Protein AF-A0A2T5Y9X1-F1 (afdb_monomer)

Sequence (234 aa):
EASKLVSKHDREEALRFFLHYLHHDLNSNTVDNKQLTKTIQKSLFRETGQVKRFEEILNQFLEDKDLQKALAEVPSVYTKQRKKIQLDLSTIREVQQQHSGTVELLNEYLQDEDEPVASMDASGTSSDDDSATEGEEIQLEIKANTAASNASLFISEIALNEVQQELLQLFQSSDLSLAQQQVETFSKTRGVFKNQLIDSINESCYEQLDDVLIEEDGDTYAIYENYFQQLLRK

Mean predicted aligned error: 21.39 Å

Foldseek 3Di:
DVLQVCLQPDLLVSLLVVLVVQLVLVVDPHNPVDDDDPVSCVSNDPDPQLVVQSVVLVVVCVVVVDSVVSSVCSVVSPDDDDPPDDDDVVVVVVVCVVCVVVVVVVVVVVVVPPPPDDDDDDDDDDDDDDDDDDDDPPDDDDDDDDDDDDPPQFDPQQPDDPLLSVVLVVCVVVVQKDFPVVLCVSQVVVVHHSVVSQVSNQVSLCVPQVGGQWDDDDRMIGGDPVSSVSGGDD

InterPro domains:
  IPR028932 TerB-C domain [PF15615] (72-231)

Nearest PDB structures (foldseek):
  2va8-assembly1_A  TM=4.793E-01  e=1.437E+00  Saccharolobus solfataricus
  2da2-assembly1_A  TM=4.490E-01  e=2.844E+00  Homo sapiens
  2djn-assembly1_A  TM=4.814E-01  e=3.781E+00  Homo sapiens

pLDDT: mean 73.68, std 18.4, range [28.53, 94.62]

Solvent-accessible surface area (backbone atoms only — not comparable to full-atom values): 14578 Å² total; per-residue (Å²): 111,68,36,74,62,35,32,80,81,37,47,66,59,18,51,47,48,45,52,51,50,49,56,54,31,74,74,42,101,62,74,72,87,73,71,78,50,73,71,55,47,61,60,60,35,93,46,75,68,34,51,54,47,47,49,51,49,49,54,51,31,72,72,69,66,43,63,68,62,43,56,69,49,53,67,60,41,76,54,83,78,76,80,81,83,7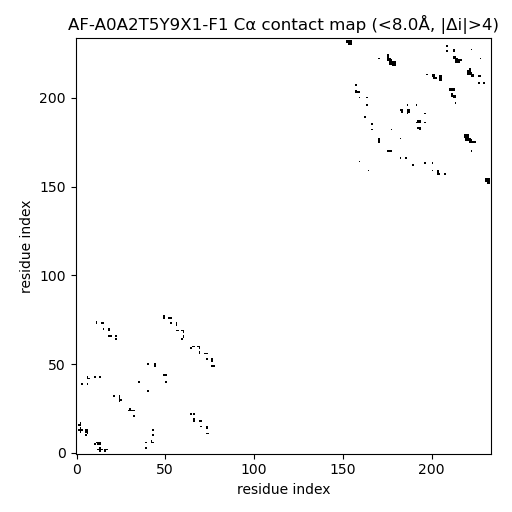7,81,61,68,64,61,54,50,50,53,51,59,75,42,42,69,59,52,51,50,52,53,53,64,64,63,76,67,76,69,88,74,78,90,77,82,90,79,88,82,89,84,85,81,87,78,92,75,80,88,74,85,82,80,81,81,82,78,87,81,86,80,82,89,70,84,70,62,45,42,88,89,47,81,69,53,72,71,56,50,52,49,54,50,50,28,63,76,40,82,31,41,43,46,50,68,56,50,40,52,53,23,54,78,71,76,42,57,44,66,60,52,52,52,53,49,23,62,48,41,24,84,80,65,79,42,73,51,67,44,81,59,87,72,26,36,38,41,54,64,77,58,57,60,69,42,43,61,128

Radius of gyration: 29.9 Å; Cα contacts (8 Å, |Δi|>4): 139; chains: 1; bounding box: 74×58×75 Å

Structure (mmCIF, N/CA/C/O backbone):
data_AF-A0A2T5Y9X1-F1
#
_entry.id   AF-A0A2T5Y9X1-F1
#
loop_
_atom_site.group_PDB
_atom_site.id
_atom_site.type_symbol
_atom_site.label_atom_id
_atom_site.label_alt_id
_atom_site.label_comp_id
_atom_site.label_asym_id
_atom_site.label_entity_id
_atom_site.label_seq_id
_atom_site.pdbx_PDB_ins_code
_atom_site.Cartn_x
_atom_site.Cartn_y
_atom_site.Cartn_z
_atom_site.occupancy
_atom_site.B_iso_or_equiv
_atom_site.auth_seq_id
_atom_site.auth_comp_id
_atom_site.auth_asym_id
_atom_site.auth_atom_id
_atom_site.pdbx_PDB_model_num
ATOM 1 N N . GLU A 1 1 ? 17.788 1.462 -31.926 1.00 53.59 1 GLU A N 1
ATOM 2 C CA . GLU A 1 1 ? 16.573 1.927 -32.636 1.00 53.59 1 GLU A CA 1
ATOM 3 C C . GLU A 1 1 ? 15.326 1.158 -32.184 1.00 53.59 1 GLU A C 1
ATOM 5 O O . GLU A 1 1 ? 14.475 1.776 -31.562 1.00 53.59 1 GLU A O 1
ATOM 10 N N . ALA A 1 2 ? 15.254 -0.172 -32.355 1.00 56.78 2 ALA A N 1
ATOM 11 C CA . ALA A 1 2 ? 14.088 -0.988 -31.961 1.00 56.78 2 ALA A CA 1
ATOM 12 C C . ALA A 1 2 ? 13.654 -0.827 -30.485 1.00 56.78 2 ALA A C 1
ATOM 14 O O . ALA A 1 2 ? 12.500 -0.512 -30.219 1.00 56.78 2 ALA A O 1
ATOM 15 N N . SER A 1 3 ? 14.587 -0.913 -29.527 1.00 56.09 3 SER A N 1
ATOM 16 C CA . SER A 1 3 ? 14.288 -0.736 -28.090 1.00 56.09 3 SER A CA 1
ATOM 17 C C . SER A 1 3 ? 13.653 0.633 -27.757 1.00 56.09 3 SER A C 1
ATOM 19 O O . SER A 1 3 ? 12.749 0.717 -26.933 1.00 56.09 3 SER A O 1
ATOM 21 N N . LYS A 1 4 ? 14.025 1.707 -28.473 1.00 60.25 4 LYS A N 1
ATOM 22 C CA . LYS A 1 4 ? 13.461 3.062 -28.291 1.00 60.25 4 LYS A CA 1
ATOM 23 C C . LYS A 1 4 ? 12.018 3.182 -28.803 1.00 60.25 4 LYS A C 1
ATOM 25 O O . LYS A 1 4 ? 11.275 4.051 -28.352 1.00 60.25 4 LYS A O 1
ATOM 30 N N . LEU A 1 5 ? 11.647 2.363 -29.785 1.00 60.09 5 LEU A N 1
ATOM 31 C CA . LEU A 1 5 ? 10.307 2.349 -30.368 1.00 60.09 5 LEU A CA 1
ATOM 32 C C . LEU A 1 5 ? 9.364 1.476 -29.531 1.00 60.09 5 LEU A C 1
ATOM 34 O O . LEU A 1 5 ? 8.238 1.876 -29.247 1.00 60.09 5 LEU A O 1
ATOM 38 N N . VAL A 1 6 ? 9.870 0.330 -29.069 1.00 65.69 6 VAL A N 1
ATOM 39 C CA . VAL A 1 6 ? 9.121 -0.641 -28.264 1.00 65.69 6 VAL A CA 1
ATOM 40 C C . VAL A 1 6 ? 8.908 -0.147 -26.831 1.00 65.69 6 VAL A C 1
ATOM 42 O O . VAL A 1 6 ? 7.839 -0.386 -26.284 1.00 65.69 6 VAL A O 1
ATOM 45 N N . SER A 1 7 ? 9.811 0.672 -26.267 1.00 61.06 7 SER A N 1
ATOM 46 C CA . SER A 1 7 ? 9.698 1.180 -24.885 1.00 61.06 7 SER A CA 1
ATOM 47 C C . SER A 1 7 ? 8.424 1.984 -24.587 1.00 61.06 7 SER A C 1
ATOM 49 O O . SER A 1 7 ? 8.110 2.222 -23.421 1.00 61.06 7 SER A O 1
ATOM 51 N N . LYS A 1 8 ? 7.713 2.452 -25.621 1.00 67.12 8 LYS A N 1
ATOM 52 C CA . LYS A 1 8 ? 6.424 3.151 -25.492 1.00 67.12 8 LYS A CA 1
ATOM 53 C C . LYS A 1 8 ? 5.228 2.206 -25.356 1.00 67.12 8 LYS A C 1
ATOM 55 O O . LYS A 1 8 ? 4.221 2.618 -24.792 1.00 67.12 8 LYS A O 1
ATOM 60 N N . HIS A 1 9 ? 5.336 0.990 -25.883 1.00 68.50 9 HIS A N 1
ATOM 61 C CA . HIS A 1 9 ? 4.254 0.007 -25.936 1.00 68.50 9 HIS A CA 1
ATOM 62 C C . HIS A 1 9 ? 4.471 -1.113 -24.921 1.00 68.50 9 HIS A C 1
ATOM 64 O O . HIS A 1 9 ? 3.564 -1.425 -24.159 1.00 68.50 9 HIS A O 1
ATOM 70 N N . ASP A 1 10 ? 5.689 -1.651 -24.873 1.00 77.38 10 ASP A N 1
ATOM 71 C CA . ASP A 1 10 ? 6.074 -2.740 -23.989 1.00 77.38 10 ASP A CA 1
ATOM 72 C C . ASP A 1 10 ? 7.482 -2.484 -23.433 1.00 77.38 10 ASP A C 1
ATOM 74 O O . ASP A 1 10 ? 8.474 -2.368 -24.158 1.00 77.38 10 ASP A O 1
ATOM 78 N N . ARG A 1 11 ? 7.563 -2.337 -22.110 1.00 79.50 11 ARG A N 1
ATOM 79 C CA . ARG A 1 11 ? 8.825 -2.047 -21.422 1.00 79.50 11 ARG A CA 1
ATOM 80 C C . ARG A 1 11 ? 9.682 -3.305 -21.283 1.00 79.50 11 ARG A C 1
ATOM 82 O O . ARG A 1 11 ? 10.901 -3.201 -21.376 1.00 79.50 11 ARG A O 1
ATOM 89 N N . GLU A 1 12 ? 9.063 -4.471 -21.123 1.00 80.12 12 GLU A N 1
ATOM 9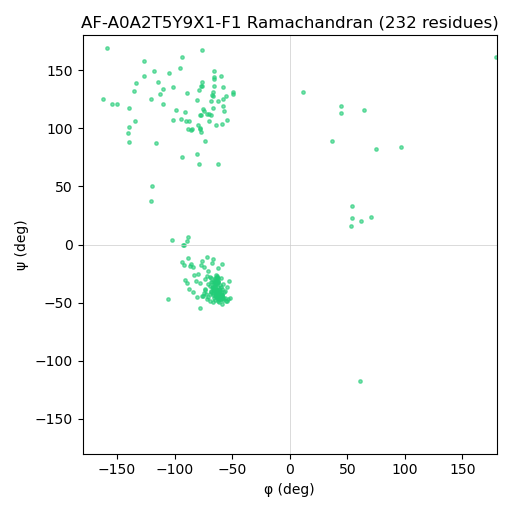0 C CA . GLU A 1 12 ? 9.759 -5.749 -20.964 1.00 80.12 12 GLU A CA 1
ATOM 91 C C . GLU A 1 12 ? 10.435 -6.159 -22.268 1.00 80.12 12 GLU A C 1
ATOM 93 O O . GLU A 1 12 ? 11.638 -6.432 -22.290 1.00 80.12 12 GLU A O 1
ATOM 98 N N . GLU A 1 13 ? 9.704 -6.099 -23.379 1.00 76.00 13 GLU A N 1
ATOM 99 C CA . GLU A 1 13 ? 10.260 -6.401 -24.701 1.00 76.00 13 GLU A CA 1
ATOM 100 C C . GLU A 1 13 ? 11.380 -5.433 -25.087 1.00 76.00 13 GLU A C 1
ATOM 102 O O . GLU A 1 13 ? 12.398 -5.823 -25.657 1.00 76.00 13 GLU A O 1
ATOM 107 N N . ALA A 1 14 ? 11.266 -4.159 -24.712 1.00 79.44 14 ALA A N 1
ATOM 108 C CA . ALA A 1 14 ? 12.328 -3.192 -24.956 1.00 79.44 14 ALA A CA 1
ATOM 109 C C . ALA A 1 14 ? 13.632 -3.511 -24.195 1.00 79.44 14 ALA A C 1
ATOM 111 O O . ALA A 1 14 ? 14.710 -3.217 -24.731 1.00 79.44 14 ALA A O 1
ATOM 112 N N . LEU A 1 15 ? 13.559 -4.133 -23.008 1.00 79.94 15 LEU A N 1
ATOM 113 C CA . LEU A 1 15 ? 14.728 -4.663 -22.292 1.00 79.94 15 LEU A CA 1
ATOM 114 C C . LEU A 1 15 ? 15.262 -5.946 -22.938 1.00 79.94 15 LEU A C 1
ATOM 116 O O . LEU A 1 15 ? 16.475 -6.069 -23.112 1.00 79.94 15 LEU A O 1
ATOM 120 N N . ARG A 1 16 ? 14.386 -6.863 -23.372 1.00 82.00 16 ARG A N 1
ATOM 121 C CA . ARG A 1 16 ? 14.789 -8.071 -24.120 1.00 82.00 16 ARG A CA 1
ATOM 122 C C . ARG A 1 16 ? 15.542 -7.716 -25.401 1.00 82.00 16 ARG A C 1
ATOM 124 O O . ARG A 1 16 ? 16.627 -8.237 -25.653 1.00 82.00 16 ARG A O 1
ATOM 131 N N . PHE A 1 17 ? 15.039 -6.754 -26.175 1.00 78.44 17 PHE A N 1
ATOM 132 C CA . PHE A 1 17 ? 15.728 -6.248 -27.366 1.00 78.44 17 PHE A CA 1
ATOM 133 C C . PHE A 1 17 ? 17.072 -5.588 -27.048 1.00 78.44 17 PHE A C 1
ATOM 135 O O . PHE A 1 17 ? 17.991 -5.661 -27.865 1.00 78.44 17 PHE A O 1
ATOM 142 N N . PHE A 1 18 ? 17.207 -4.944 -25.886 1.00 79.38 18 PHE A N 1
ATOM 143 C CA . PHE A 1 18 ? 18.488 -4.384 -25.459 1.00 79.38 18 PHE A CA 1
ATOM 144 C C . PHE A 1 18 ? 19.506 -5.482 -25.126 1.00 79.38 18 PHE A C 1
ATOM 146 O O . PHE A 1 18 ? 20.653 -5.384 -25.553 1.00 79.38 18 PHE A O 1
ATOM 153 N N . LEU A 1 19 ? 19.085 -6.556 -24.454 1.00 79.31 19 LEU A N 1
ATOM 154 C CA . LEU A 1 19 ? 19.939 -7.722 -24.204 1.00 79.31 19 LEU A CA 1
ATOM 155 C C . LEU A 1 19 ? 20.365 -8.412 -25.501 1.00 79.31 19 LEU A C 1
ATOM 157 O O . LEU A 1 19 ? 21.535 -8.746 -25.658 1.00 79.31 19 LEU A O 1
ATOM 161 N N . HIS A 1 20 ? 19.458 -8.561 -26.469 1.00 81.00 20 HIS A N 1
ATOM 162 C CA . HIS A 1 20 ? 19.813 -9.079 -27.792 1.00 81.00 20 HIS A CA 1
ATOM 163 C C . HIS A 1 20 ? 20.838 -8.195 -28.507 1.00 81.00 20 HIS A C 1
ATOM 165 O O . HIS A 1 20 ? 21.803 -8.709 -29.069 1.00 81.00 20 HIS A O 1
ATOM 171 N N . TYR A 1 21 ? 20.658 -6.872 -28.468 1.00 80.94 21 TYR A N 1
ATOM 172 C CA . TYR A 1 21 ? 21.641 -5.933 -29.008 1.00 80.94 21 TYR A CA 1
ATOM 173 C C . TYR A 1 21 ? 23.006 -6.115 -28.336 1.00 80.94 21 TYR A C 1
ATOM 175 O O . TYR A 1 21 ? 24.008 -6.250 -29.031 1.00 80.94 21 TYR A O 1
ATOM 183 N N . LEU A 1 22 ? 23.037 -6.192 -27.004 1.00 76.25 22 LEU A N 1
ATOM 184 C CA . LEU A 1 22 ? 24.273 -6.354 -26.244 1.00 76.25 22 LEU A CA 1
ATOM 185 C C . LEU A 1 22 ? 24.954 -7.701 -26.525 1.00 76.25 22 LEU A C 1
ATOM 187 O O . LEU A 1 22 ? 26.167 -7.754 -26.690 1.00 76.25 22 LEU A O 1
ATOM 191 N N . HIS A 1 23 ? 24.189 -8.784 -26.652 1.00 79.38 23 HIS A N 1
ATOM 192 C CA . HIS A 1 23 ? 24.709 -10.093 -27.047 1.00 79.38 23 HIS A CA 1
ATOM 193 C C . HIS A 1 23 ? 25.389 -10.051 -28.422 1.00 79.38 23 HIS A C 1
ATOM 195 O O . HIS A 1 23 ? 26.452 -10.638 -28.618 1.00 79.38 23 HIS A O 1
ATOM 201 N N . HIS A 1 24 ? 24.781 -9.368 -29.393 1.00 76.12 24 HIS A N 1
ATOM 202 C CA . HIS A 1 24 ? 25.377 -9.210 -30.718 1.00 76.12 24 HIS A CA 1
ATOM 203 C C . HIS A 1 24 ? 26.593 -8.275 -30.709 1.00 76.12 24 HIS A C 1
ATOM 205 O O . HIS A 1 24 ? 27.544 -8.547 -31.435 1.00 76.12 24 HIS A O 1
ATOM 211 N N . ASP A 1 25 ? 26.597 -7.237 -29.870 1.00 73.69 25 ASP A N 1
ATOM 212 C CA . ASP A 1 25 ? 27.723 -6.311 -29.692 1.00 73.69 25 ASP A CA 1
ATOM 213 C C . ASP A 1 25 ? 28.953 -7.005 -29.083 1.00 73.69 25 ASP A C 1
ATOM 215 O O . ASP A 1 25 ? 30.050 -6.916 -29.634 1.00 73.69 25 ASP A O 1
ATOM 219 N N . LEU A 1 26 ? 28.755 -7.802 -28.026 1.00 71.12 26 LEU A N 1
ATOM 220 C CA . LEU A 1 26 ? 29.805 -8.598 -27.372 1.00 71.12 26 LEU A CA 1
ATOM 221 C C . LEU A 1 26 ? 30.417 -9.673 -28.281 1.00 71.12 26 LEU A C 1
ATOM 223 O O . LEU A 1 26 ? 31.568 -10.058 -28.086 1.00 71.12 26 LEU A O 1
ATOM 227 N N . ASN A 1 27 ? 29.650 -10.164 -29.255 1.00 70.50 27 ASN A N 1
ATOM 228 C CA . ASN A 1 27 ? 30.106 -11.138 -30.248 1.00 70.50 27 ASN A CA 1
ATOM 229 C C . ASN A 1 27 ? 30.657 -10.482 -31.528 1.00 70.50 27 ASN A C 1
ATOM 231 O O . ASN A 1 27 ? 31.064 -11.190 -32.451 1.00 70.50 27 ASN A O 1
ATOM 235 N N . SER A 1 28 ? 30.652 -9.150 -31.614 1.00 68.81 28 SER A N 1
ATOM 236 C CA . SER A 1 28 ? 31.161 -8.409 -32.765 1.00 68.81 28 SER A CA 1
ATOM 237 C C . SER A 1 28 ? 32.629 -8.004 -32.578 1.00 68.81 28 SER A C 1
ATOM 239 O O . SER A 1 28 ? 33.158 -7.971 -31.470 1.00 68.81 28 SER A O 1
ATOM 241 N N . ASN A 1 29 ? 33.311 -7.679 -33.679 1.00 55.81 29 ASN A N 1
ATOM 242 C CA . ASN A 1 29 ? 34.725 -7.281 -33.654 1.00 55.81 29 ASN A CA 1
ATOM 243 C C . ASN A 1 29 ? 34.970 -5.881 -33.049 1.00 55.81 29 ASN A C 1
ATOM 245 O O . ASN A 1 29 ? 36.122 -5.518 -32.812 1.00 55.81 29 ASN A O 1
ATOM 249 N N . THR A 1 30 ? 33.921 -5.089 -32.817 1.00 56.88 30 THR A N 1
ATOM 250 C CA . THR A 1 30 ? 33.993 -3.727 -32.270 1.00 56.88 30 THR A CA 1
ATOM 251 C C . THR A 1 30 ? 32.932 -3.578 -31.189 1.00 56.88 30 THR A C 1
ATOM 253 O O . THR A 1 30 ? 31.754 -3.501 -31.508 1.00 56.88 30 THR A O 1
ATOM 256 N N . VAL A 1 31 ? 33.346 -3.554 -29.923 1.00 59.16 31 VAL A N 1
ATOM 257 C CA . VAL A 1 31 ? 32.420 -3.438 -28.788 1.00 59.16 31 VAL A CA 1
ATOM 258 C C . VAL A 1 31 ? 31.976 -1.983 -28.645 1.00 59.16 31 VAL A C 1
ATOM 260 O O . VAL A 1 31 ? 32.687 -1.161 -28.060 1.00 59.16 31 VAL A O 1
ATOM 263 N N . ASP A 1 32 ? 30.793 -1.669 -29.158 1.00 58.72 32 ASP A N 1
ATOM 264 C CA . ASP A 1 32 ? 30.117 -0.394 -28.959 1.00 58.72 32 ASP A CA 1
ATOM 265 C C . ASP A 1 32 ? 29.176 -0.542 -27.758 1.00 58.72 32 ASP A C 1
ATOM 267 O O . ASP A 1 32 ? 27.952 -0.631 -27.908 1.00 58.72 32 ASP A O 1
ATOM 271 N N . ASN A 1 33 ? 29.771 -0.543 -26.552 1.00 64.69 33 ASN A N 1
ATOM 272 C CA . ASN A 1 33 ? 29.107 -0.640 -25.241 1.00 64.69 33 ASN A CA 1
ATOM 273 C C . ASN A 1 33 ? 28.171 0.558 -24.989 1.00 64.69 33 ASN A C 1
ATOM 275 O O . ASN A 1 33 ? 28.430 1.478 -24.202 1.00 64.69 33 ASN A O 1
ATOM 279 N N . LYS A 1 34 ? 27.079 0.591 -25.743 1.00 67.31 34 LYS A N 1
ATOM 280 C CA . LYS A 1 34 ? 26.174 1.719 -25.847 1.00 67.31 34 LYS A CA 1
ATOM 281 C C . LYS A 1 34 ? 25.179 1.640 -24.708 1.00 67.31 34 LYS A C 1
ATOM 283 O O . LYS A 1 34 ? 24.178 0.930 -24.770 1.00 67.31 34 LYS A O 1
ATOM 288 N N . GLN A 1 35 ? 25.453 2.417 -23.670 1.00 66.38 35 GLN A N 1
ATOM 289 C CA . GLN A 1 35 ? 24.551 2.555 -22.536 1.00 66.38 35 GLN A CA 1
ATOM 290 C C . GLN A 1 35 ? 23.190 3.107 -22.981 1.00 66.38 35 GLN A C 1
ATOM 292 O O . GLN A 1 35 ? 23.094 3.965 -23.869 1.00 66.38 35 GLN A O 1
ATOM 297 N N . LEU A 1 36 ? 22.123 2.636 -22.330 1.00 66.56 36 LEU A N 1
ATOM 298 C CA . LEU A 1 36 ? 20.793 3.220 -22.482 1.00 66.56 36 LEU A CA 1
ATOM 299 C C . LEU A 1 36 ? 20.864 4.71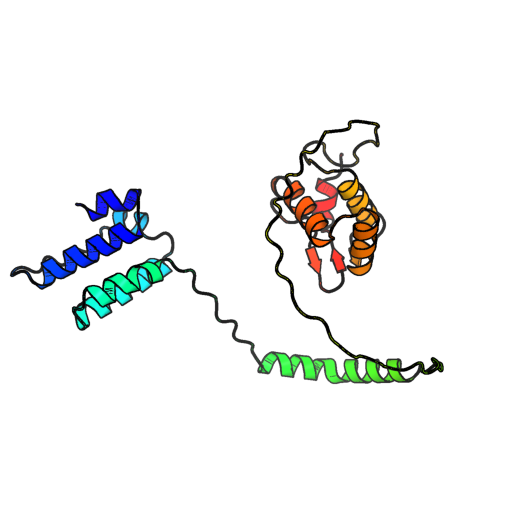8 -22.162 1.00 66.56 36 LEU A C 1
ATOM 301 O O . LEU A 1 36 ? 21.358 5.124 -21.112 1.00 66.56 36 LEU A O 1
ATOM 305 N N . THR A 1 37 ? 20.362 5.563 -23.062 1.00 70.94 37 THR A N 1
ATOM 306 C CA . THR A 1 37 ? 20.357 7.009 -22.817 1.00 70.94 37 THR A CA 1
ATOM 307 C C . THR A 1 37 ? 19.426 7.342 -21.649 1.00 70.94 37 THR A C 1
ATOM 309 O O . THR A 1 37 ? 18.400 6.689 -21.455 1.00 70.94 37 THR A O 1
ATOM 312 N N . LYS A 1 38 ? 19.738 8.401 -20.888 1.00 70.19 38 LYS A N 1
ATOM 313 C CA . LYS A 1 38 ? 18.956 8.817 -19.703 1.00 70.19 38 LYS A CA 1
ATOM 314 C C . LYS A 1 38 ? 17.457 8.989 -19.993 1.00 70.19 38 LYS A C 1
ATOM 316 O O . LYS A 1 38 ? 16.622 8.740 -19.131 1.00 70.19 38 LYS A O 1
ATOM 321 N N . THR A 1 39 ? 17.103 9.392 -21.213 1.00 69.50 39 THR A N 1
ATOM 322 C CA . THR A 1 39 ? 15.710 9.528 -21.666 1.00 69.50 39 THR A CA 1
ATOM 323 C C . THR A 1 39 ? 15.007 8.177 -21.800 1.00 69.50 39 THR A C 1
ATOM 325 O O . THR A 1 39 ? 13.843 8.051 -21.434 1.00 69.50 39 THR A O 1
ATOM 328 N N . ILE A 1 40 ? 15.713 7.165 -22.304 1.00 69.06 40 ILE A N 1
ATOM 329 C CA . ILE A 1 40 ? 15.195 5.805 -22.471 1.00 69.06 40 ILE A CA 1
ATOM 330 C C . ILE A 1 40 ? 15.087 5.126 -21.098 1.00 69.06 40 ILE A C 1
ATOM 332 O O . ILE A 1 40 ? 14.039 4.573 -20.786 1.00 69.06 40 ILE A O 1
ATOM 336 N N . GLN A 1 41 ? 16.087 5.290 -20.222 1.00 73.81 41 GLN A N 1
ATOM 337 C CA . GLN A 1 41 ? 16.032 4.805 -18.834 1.00 73.81 41 GLN A CA 1
ATOM 338 C C . GLN A 1 41 ? 14.814 5.352 -18.071 1.00 73.81 41 GLN A C 1
ATOM 340 O O . GLN A 1 41 ? 14.081 4.574 -17.472 1.00 73.81 41 GLN A O 1
ATOM 345 N N . LYS A 1 42 ? 14.530 6.661 -18.164 1.00 74.25 42 LYS A N 1
ATOM 346 C CA . LYS A 1 42 ? 13.327 7.273 -17.559 1.00 74.25 42 LYS A CA 1
ATOM 347 C C . LYS A 1 42 ? 12.006 6.760 -18.146 1.00 74.25 42 LYS A C 1
ATOM 349 O O . LYS A 1 42 ? 10.978 6.833 -17.485 1.00 74.25 42 LYS A O 1
ATOM 354 N N . SER A 1 43 ? 12.014 6.291 -19.393 1.00 70.75 43 SER A N 1
ATOM 355 C CA . SER A 1 43 ? 10.828 5.725 -20.050 1.00 70.75 43 SER A CA 1
ATOM 356 C C . SER A 1 43 ? 10.590 4.263 -19.665 1.00 70.75 43 SER A C 1
ATOM 358 O O . SER A 1 43 ? 9.444 3.815 -19.657 1.00 70.75 43 SER A O 1
ATOM 360 N N . LEU A 1 44 ? 11.663 3.518 -19.394 1.00 73.06 44 LEU A N 1
ATOM 361 C CA . LEU A 1 44 ? 11.637 2.087 -19.083 1.00 73.06 44 LEU A CA 1
ATOM 362 C C . LEU A 1 44 ? 11.472 1.803 -17.594 1.00 73.06 44 LEU A C 1
ATOM 364 O O . LEU A 1 44 ? 10.826 0.819 -17.242 1.00 73.06 44 LEU A O 1
ATOM 368 N N . PHE A 1 45 ? 12.022 2.662 -16.737 1.00 80.62 45 PHE A N 1
ATOM 369 C CA . PHE A 1 45 ? 12.047 2.479 -15.291 1.00 80.62 45 PHE A CA 1
ATOM 370 C C . PHE A 1 45 ? 11.334 3.636 -14.601 1.00 80.62 45 PHE A C 1
ATOM 372 O O . PHE A 1 45 ? 11.661 4.803 -14.816 1.00 80.62 45 PHE A O 1
ATOM 379 N N . ARG A 1 46 ? 10.351 3.304 -13.760 1.00 80.81 46 ARG A N 1
ATOM 380 C CA . ARG A 1 46 ? 9.641 4.284 -12.920 1.00 80.81 46 ARG A CA 1
ATOM 381 C C . ARG A 1 46 ? 10.303 4.438 -11.556 1.00 80.81 46 ARG A C 1
ATOM 383 O O . ARG A 1 46 ? 10.257 5.514 -10.973 1.00 80.81 46 ARG A O 1
ATOM 390 N N . GLU A 1 47 ? 10.925 3.369 -11.067 1.00 82.44 47 GLU A N 1
ATOM 391 C CA . GLU A 1 47 ? 11.569 3.312 -9.759 1.00 82.44 47 GLU A CA 1
ATOM 392 C C . GLU A 1 47 ? 13.084 3.134 -9.911 1.00 82.44 47 GLU A C 1
ATOM 394 O O . GLU A 1 47 ? 13.552 2.330 -10.718 1.00 82.44 47 GLU A O 1
ATOM 399 N N . THR A 1 48 ? 13.865 3.826 -9.080 1.00 80.06 48 THR A N 1
ATOM 400 C CA . THR A 1 48 ? 15.332 3.686 -9.042 1.00 80.06 48 THR A CA 1
ATOM 401 C C . THR A 1 48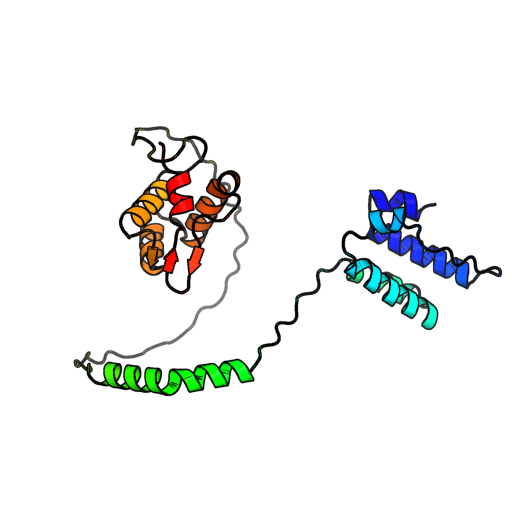 ? 15.771 2.252 -8.719 1.00 80.06 48 THR A C 1
ATOM 403 O O . THR A 1 48 ? 16.821 1.810 -9.179 1.00 80.06 48 THR A O 1
ATOM 406 N N . GLY A 1 49 ? 14.960 1.497 -7.968 1.00 79.44 49 GLY A N 1
ATOM 407 C CA . GLY A 1 49 ? 15.204 0.082 -7.677 1.00 79.44 49 GLY A CA 1
ATOM 408 C C . GLY A 1 49 ? 15.184 -0.813 -8.921 1.00 79.44 49 GLY A C 1
ATOM 409 O O . GLY A 1 49 ? 15.964 -1.756 -8.999 1.00 79.44 49 GLY A O 1
ATOM 410 N N . GLN A 1 50 ? 14.364 -0.488 -9.925 1.00 80.94 50 GLN A N 1
ATOM 411 C CA . GLN A 1 50 ? 14.295 -1.250 -11.178 1.00 80.94 50 GLN A CA 1
ATOM 412 C C . GLN A 1 50 ? 15.571 -1.074 -12.011 1.00 80.94 50 GLN A C 1
ATOM 414 O O . GLN A 1 50 ? 16.050 -2.030 -12.613 1.00 80.94 50 GLN A O 1
ATOM 419 N N . VAL A 1 51 ? 16.161 0.127 -11.991 1.00 80.69 51 VAL A N 1
ATOM 420 C CA . VAL A 1 51 ? 17.429 0.412 -12.682 1.00 80.69 51 VAL A CA 1
ATOM 421 C C . VAL A 1 51 ? 18.554 -0.448 -12.112 1.00 80.69 51 VAL A C 1
ATOM 423 O O . VAL A 1 51 ? 19.243 -1.121 -12.869 1.00 80.69 51 VAL A O 1
ATOM 426 N N . LYS A 1 52 ? 18.692 -0.485 -10.780 1.00 83.00 52 LYS A N 1
ATOM 427 C CA . LYS A 1 52 ? 19.743 -1.267 -10.109 1.00 83.00 52 LYS A CA 1
ATOM 428 C C . LYS A 1 52 ? 19.636 -2.764 -10.397 1.00 83.00 52 LYS A C 1
ATOM 430 O O . LYS A 1 52 ? 20.636 -3.398 -10.695 1.00 83.00 52 LYS A O 1
ATOM 435 N N . ARG A 1 53 ? 18.422 -3.319 -10.376 1.00 82.62 53 ARG A N 1
ATOM 436 C CA . ARG A 1 53 ? 18.197 -4.735 -10.719 1.00 82.62 53 ARG A CA 1
ATOM 437 C C . ARG A 1 53 ? 18.564 -5.040 -12.161 1.00 82.62 53 ARG A C 1
ATOM 439 O O . ARG A 1 53 ? 19.142 -6.076 -12.453 1.00 82.62 53 ARG A O 1
ATOM 446 N N . PHE A 1 54 ? 18.232 -4.133 -13.074 1.00 84.12 54 PHE A N 1
ATOM 447 C CA . PHE A 1 54 ? 18.628 -4.307 -14.460 1.00 84.12 54 PHE A CA 1
ATOM 448 C C . PHE A 1 54 ? 20.152 -4.224 -14.632 1.00 84.12 54 PHE A C 1
ATOM 450 O O . PHE A 1 54 ? 20.713 -4.999 -15.396 1.00 84.12 54 PHE A O 1
ATOM 457 N N . GLU A 1 55 ? 20.835 -3.345 -13.894 1.00 83.12 55 GLU A N 1
ATOM 458 C CA . GLU A 1 55 ? 22.305 -3.304 -13.851 1.00 83.12 55 GLU A CA 1
ATOM 459 C C . GLU A 1 55 ? 22.906 -4.611 -13.309 1.00 83.12 55 GLU A C 1
ATOM 461 O O . GLU A 1 55 ? 23.885 -5.098 -13.868 1.00 83.12 55 GLU A O 1
ATOM 466 N N . GLU A 1 56 ? 22.310 -5.214 -12.277 1.00 85.56 56 GLU A N 1
ATOM 467 C CA . GLU A 1 56 ? 22.716 -6.529 -11.757 1.00 85.56 56 GLU A CA 1
ATOM 468 C C . GLU A 1 56 ? 22.601 -7.620 -12.832 1.00 85.56 56 GLU A C 1
ATOM 470 O O . GLU A 1 56 ? 23.571 -8.339 -13.070 1.00 85.56 56 GLU A O 1
ATOM 475 N N . ILE A 1 57 ? 21.476 -7.674 -13.554 1.00 84.75 57 ILE A N 1
ATOM 476 C CA . ILE A 1 57 ? 21.275 -8.620 -14.666 1.00 84.75 57 ILE A CA 1
ATOM 477 C C . ILE A 1 57 ? 22.289 -8.371 -15.788 1.00 84.75 57 ILE A C 1
ATOM 479 O O . ILE A 1 57 ? 22.821 -9.320 -16.358 1.00 84.75 57 ILE A O 1
ATOM 483 N N . LEU A 1 58 ? 22.594 -7.111 -16.112 1.00 80.88 58 LEU A N 1
ATOM 484 C CA . LEU A 1 58 ? 23.597 -6.782 -17.129 1.00 80.88 58 LEU A CA 1
ATOM 485 C C . LEU A 1 58 ? 25.003 -7.220 -16.720 1.00 80.88 58 LEU A C 1
ATOM 487 O O . LEU A 1 58 ? 25.734 -7.746 -17.556 1.00 80.88 58 LEU A O 1
ATOM 491 N N . ASN A 1 59 ? 25.380 -7.022 -15.457 1.00 81.88 59 ASN A N 1
ATOM 492 C CA . ASN A 1 59 ? 26.677 -7.461 -14.944 1.00 81.88 59 ASN A CA 1
ATOM 493 C C . ASN A 1 59 ? 26.780 -8.988 -14.968 1.00 81.88 59 ASN A C 1
ATOM 495 O O . ASN A 1 59 ? 27.767 -9.524 -15.467 1.00 81.88 59 ASN A O 1
ATOM 499 N N . GLN A 1 60 ? 25.730 -9.685 -14.529 1.00 82.44 60 GLN A N 1
ATOM 500 C CA . GLN A 1 60 ? 25.677 -11.144 -14.579 1.00 82.44 60 GLN A CA 1
ATOM 501 C C . GLN A 1 60 ? 25.701 -11.671 -16.018 1.00 82.44 60 GLN A C 1
ATOM 503 O O . GLN A 1 60 ? 26.390 -12.642 -16.319 1.00 82.44 60 GLN A O 1
ATOM 508 N N . PHE A 1 61 ? 25.020 -10.996 -16.942 1.00 80.38 61 PHE A N 1
ATOM 509 C CA . PHE A 1 61 ? 25.066 -11.324 -18.363 1.00 80.38 61 PHE A CA 1
ATOM 510 C C . PHE A 1 61 ? 26.452 -11.086 -18.981 1.00 80.38 61 PHE A C 1
ATOM 512 O O . PHE A 1 61 ? 26.873 -11.843 -19.854 1.00 80.38 61 PHE A O 1
ATOM 519 N N . LEU A 1 62 ? 27.189 -10.068 -18.530 1.00 78.94 62 LEU A N 1
ATOM 520 C CA . LEU A 1 62 ? 28.552 -9.803 -18.994 1.00 78.94 62 LEU A CA 1
ATOM 521 C C . LEU A 1 62 ? 29.540 -10.895 -18.542 1.00 78.94 62 LEU A C 1
ATOM 523 O O . LEU A 1 62 ? 30.484 -11.200 -19.275 1.00 78.94 62 LEU A O 1
ATOM 527 N N . GLU A 1 63 ? 29.307 -11.486 -17.368 1.00 79.50 63 GLU A N 1
ATOM 528 C CA . GLU A 1 63 ? 30.090 -12.598 -16.813 1.00 79.50 63 GLU A CA 1
ATOM 529 C C . GLU A 1 63 ? 29.726 -13.944 -17.455 1.00 79.50 63 GLU A C 1
ATOM 531 O O . GLU A 1 63 ? 30.598 -14.625 -18.001 1.00 79.50 63 GLU A O 1
ATOM 536 N N . ASP A 1 64 ? 28.441 -14.306 -17.438 1.00 78.62 64 ASP A N 1
ATOM 537 C CA . ASP A 1 64 ? 27.956 -15.620 -17.873 1.00 78.62 64 ASP A CA 1
ATOM 538 C C . ASP A 1 64 ? 27.842 -15.731 -19.405 1.00 78.62 64 ASP A C 1
ATOM 540 O O . ASP A 1 64 ? 27.889 -16.832 -19.956 1.00 78.62 64 ASP A O 1
ATOM 544 N N . LYS A 1 65 ? 27.668 -14.600 -20.109 1.00 79.38 65 LYS A N 1
ATOM 545 C CA . LYS A 1 65 ? 27.373 -14.498 -21.557 1.00 79.38 65 LYS A CA 1
ATOM 546 C C . LYS A 1 65 ? 26.165 -15.321 -22.023 1.00 79.38 65 LYS A C 1
ATOM 548 O O . LYS A 1 65 ? 25.978 -15.530 -23.222 1.00 79.38 65 LYS A O 1
ATOM 553 N N . ASP A 1 66 ? 25.325 -15.763 -21.093 1.00 82.12 66 ASP A N 1
ATOM 554 C CA . ASP A 1 66 ? 24.144 -16.569 -21.376 1.00 82.12 66 ASP A CA 1
ATOM 555 C C . ASP A 1 66 ? 22.921 -15.677 -21.614 1.00 82.12 66 ASP A C 1
ATOM 557 O O . ASP A 1 66 ? 22.335 -15.093 -20.698 1.00 82.12 66 ASP A O 1
ATOM 561 N N . LEU A 1 67 ? 22.525 -15.588 -22.883 1.00 79.94 67 LEU A N 1
ATOM 562 C CA . LEU A 1 67 ? 21.383 -14.793 -23.317 1.00 79.94 67 LEU A CA 1
ATOM 563 C C . LEU A 1 67 ? 20.054 -15.355 -22.804 1.00 79.94 67 LEU A C 1
ATOM 565 O O . LEU A 1 67 ? 19.158 -14.583 -22.477 1.00 79.94 67 LEU A O 1
ATOM 569 N N . GLN A 1 68 ? 19.904 -16.677 -22.723 1.00 81.62 68 GLN A N 1
ATOM 570 C CA . GLN A 1 68 ? 18.640 -17.292 -22.308 1.00 81.62 68 GLN A CA 1
ATOM 571 C C . GLN A 1 68 ? 18.375 -17.035 -20.829 1.00 81.62 68 GLN A C 1
ATOM 573 O O . GLN A 1 68 ? 17.265 -16.653 -20.455 1.00 81.62 68 GLN A O 1
ATOM 578 N N . LYS A 1 69 ? 19.417 -17.161 -20.002 1.00 83.50 69 LYS A N 1
ATOM 579 C CA . LYS A 1 69 ? 19.348 -16.844 -18.575 1.00 83.50 69 LYS A CA 1
ATOM 580 C C . LYS A 1 69 ? 18.980 -15.377 -18.344 1.00 83.50 69 LYS A C 1
ATOM 582 O O . LYS A 1 69 ? 18.045 -15.090 -17.602 1.00 83.50 69 LYS A O 1
ATOM 587 N N . ALA A 1 70 ? 19.633 -14.455 -19.053 1.00 81.12 70 ALA A N 1
ATOM 588 C CA . ALA A 1 70 ? 19.340 -13.030 -18.927 1.00 81.12 70 ALA A CA 1
ATOM 589 C C . ALA A 1 70 ? 17.905 -12.680 -19.362 1.00 81.12 70 ALA A C 1
ATOM 591 O O . ALA A 1 70 ? 17.231 -11.905 -18.686 1.00 81.12 70 ALA A O 1
ATOM 592 N N . LEU A 1 71 ? 17.400 -13.274 -20.452 1.00 82.56 71 LEU A N 1
ATOM 593 C CA . LEU A 1 71 ? 16.027 -13.051 -20.929 1.00 82.56 71 LEU A CA 1
ATOM 594 C C . LEU A 1 71 ? 14.963 -13.552 -19.943 1.00 82.56 71 LEU A C 1
ATOM 596 O O . LEU A 1 71 ? 13.909 -12.922 -19.818 1.00 82.56 71 LEU A O 1
ATOM 600 N N . ALA A 1 72 ? 15.238 -14.656 -19.245 1.00 84.81 72 ALA A N 1
ATOM 601 C CA . ALA A 1 72 ? 14.354 -15.203 -18.220 1.00 84.81 72 ALA A CA 1
ATOM 602 C C . ALA A 1 72 ? 14.283 -14.314 -16.967 1.00 84.81 72 ALA A C 1
ATOM 604 O O . ALA A 1 72 ? 13.249 -14.278 -16.303 1.00 84.81 72 ALA A O 1
ATOM 605 N N . GLU A 1 73 ? 15.342 -13.560 -16.667 1.00 83.00 73 GLU A N 1
ATOM 606 C CA . GLU A 1 73 ? 15.394 -12.660 -15.511 1.00 83.00 73 GLU A CA 1
ATOM 607 C C . GLU A 1 73 ? 14.802 -11.267 -15.787 1.00 83.00 73 GLU A C 1
ATOM 609 O O . GLU A 1 73 ? 14.431 -10.573 -14.840 1.00 83.00 73 GLU A O 1
ATOM 614 N N . VAL A 1 74 ? 14.610 -10.861 -17.051 1.00 82.88 74 VAL A N 1
ATOM 615 C CA . VAL A 1 74 ? 14.017 -9.550 -17.414 1.00 82.88 74 VAL A CA 1
ATOM 616 C C . VAL A 1 74 ? 12.680 -9.258 -16.712 1.00 82.88 74 VAL A C 1
ATOM 618 O O . VAL A 1 74 ? 12.539 -8.157 -16.173 1.00 82.88 74 VAL A O 1
ATOM 621 N N . PRO A 1 75 ? 11.703 -10.187 -16.649 1.00 82.94 75 PRO A N 1
ATOM 622 C CA . PRO A 1 75 ? 10.432 -9.925 -15.970 1.00 82.94 75 PRO A CA 1
ATOM 623 C C . PRO A 1 75 ? 10.605 -9.640 -14.471 1.00 82.94 75 PRO A C 1
ATOM 625 O O . PRO A 1 75 ? 9.841 -8.870 -13.888 1.00 82.94 75 PRO A O 1
ATOM 628 N N . SER A 1 76 ? 11.647 -10.197 -13.838 1.00 82.06 76 SER A N 1
ATOM 629 C CA . SER A 1 76 ? 11.915 -10.007 -12.406 1.00 82.06 76 SER A CA 1
ATOM 630 C C . SER A 1 76 ? 12.211 -8.546 -12.047 1.00 82.06 76 SER A C 1
ATOM 632 O O . SER A 1 76 ? 11.888 -8.107 -10.939 1.00 82.06 76 SER A O 1
ATOM 634 N N . VAL A 1 77 ? 12.726 -7.757 -12.998 1.00 82.19 77 VAL A N 1
ATOM 635 C CA . VAL A 1 77 ? 13.052 -6.334 -12.815 1.00 82.19 77 VAL A CA 1
ATOM 636 C C . VAL A 1 77 ? 11.829 -5.534 -12.373 1.00 82.19 77 VAL A C 1
ATOM 638 O O . VAL A 1 77 ? 11.934 -4.691 -11.478 1.00 82.19 77 VAL A O 1
ATOM 641 N N . TYR A 1 78 ? 10.664 -5.829 -12.952 1.00 79.25 78 TYR A N 1
ATOM 642 C CA . TYR A 1 78 ? 9.417 -5.103 -12.705 1.00 79.25 78 TYR A CA 1
ATOM 643 C C . TYR A 1 78 ? 8.606 -5.647 -11.531 1.00 79.25 78 TYR A C 1
ATOM 645 O O . TYR A 1 78 ? 7.679 -4.979 -11.067 1.00 79.25 78 TYR A O 1
ATOM 653 N N . THR A 1 79 ? 8.961 -6.820 -11.007 1.00 78.25 79 THR A N 1
ATOM 654 C CA . THR A 1 79 ? 8.250 -7.396 -9.865 1.00 78.25 79 THR A CA 1
ATOM 655 C C . THR A 1 79 ? 8.448 -6.546 -8.606 1.00 78.25 79 THR A C 1
ATOM 657 O O . THR A 1 79 ? 9.561 -6.150 -8.239 1.00 78.25 79 THR A O 1
ATOM 660 N N . LYS A 1 80 ? 7.348 -6.239 -7.910 1.00 72.38 80 LYS A N 1
ATOM 661 C CA . LYS A 1 80 ? 7.400 -5.536 -6.624 1.00 72.38 80 LYS A CA 1
ATOM 662 C C . LYS A 1 80 ? 7.946 -6.504 -5.574 1.00 72.38 80 LYS A C 1
ATOM 664 O O . LYS A 1 80 ? 7.286 -7.481 -5.227 1.00 72.38 80 LYS A O 1
ATOM 669 N N . GLN A 1 81 ? 9.147 -6.239 -5.061 1.00 66.62 81 GLN A N 1
ATOM 670 C CA . GLN A 1 81 ? 9.687 -7.039 -3.963 1.00 66.62 81 GLN A CA 1
ATOM 671 C C . GLN A 1 81 ? 8.850 -6.804 -2.707 1.00 66.62 81 GLN A C 1
ATOM 673 O O . GLN A 1 81 ? 8.620 -5.666 -2.289 1.00 66.62 81 GLN A O 1
ATOM 678 N N . ARG A 1 82 ? 8.400 -7.901 -2.098 1.00 67.31 82 ARG A N 1
ATOM 679 C CA . ARG A 1 82 ? 7.771 -7.864 -0.781 1.00 67.31 82 ARG A CA 1
ATOM 680 C C . ARG A 1 82 ? 8.840 -7.479 0.236 1.00 67.31 82 ARG A C 1
ATOM 682 O O . ARG A 1 82 ? 9.914 -8.079 0.265 1.00 67.31 82 ARG A O 1
ATOM 689 N N . LYS A 1 83 ? 8.559 -6.471 1.060 1.00 75.44 83 LYS A N 1
ATOM 690 C CA . LYS A 1 83 ? 9.447 -6.107 2.166 1.00 75.44 83 LYS A CA 1
ATOM 691 C C . LYS A 1 83 ? 9.519 -7.303 3.115 1.00 75.44 83 LYS A C 1
ATOM 693 O O . LYS A 1 83 ? 8.485 -7.787 3.568 1.00 75.44 83 LYS A O 1
ATOM 698 N N . LYS A 1 84 ? 10.727 -7.799 3.387 1.00 74.19 84 LYS A N 1
ATOM 699 C CA . LYS A 1 84 ? 10.930 -8.848 4.387 1.00 74.19 84 LYS A CA 1
ATOM 700 C C . LYS A 1 84 ? 10.679 -8.218 5.752 1.00 74.19 84 LYS A C 1
ATOM 702 O O . LYS A 1 84 ? 11.488 -7.414 6.205 1.00 74.19 84 LYS A O 1
ATOM 707 N N . ILE A 1 85 ? 9.545 -8.540 6.365 1.00 73.12 85 ILE A N 1
ATOM 708 C CA . ILE A 1 85 ? 9.259 -8.134 7.739 1.00 73.12 85 ILE A CA 1
ATOM 709 C C . ILE A 1 85 ? 10.237 -8.914 8.617 1.00 73.12 85 ILE A C 1
ATOM 711 O O . ILE A 1 85 ? 10.192 -10.143 8.668 1.00 73.12 85 ILE A O 1
ATOM 715 N N . GLN A 1 86 ? 11.188 -8.211 9.226 1.00 73.62 86 GLN A N 1
ATOM 716 C CA . GLN A 1 86 ? 12.049 -8.780 10.254 1.00 73.62 86 GLN A CA 1
ATOM 717 C C . GLN A 1 86 ? 11.409 -8.444 11.594 1.00 73.62 86 GLN A C 1
ATOM 719 O O . GLN A 1 86 ? 11.373 -7.282 11.988 1.00 73.62 86 GLN A O 1
ATOM 724 N N . LEU A 1 87 ? 10.842 -9.462 12.238 1.00 78.06 87 LEU A N 1
ATOM 725 C CA . LEU A 1 87 ? 10.285 -9.331 13.574 1.00 7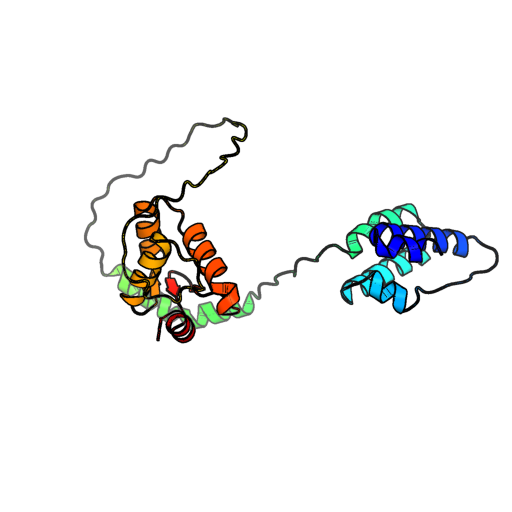8.06 87 LEU A CA 1
ATOM 726 C C . LEU A 1 87 ? 11.445 -9.284 14.569 1.00 78.06 87 LEU A C 1
ATOM 728 O O . LEU A 1 87 ? 12.210 -10.246 14.678 1.00 78.06 87 LEU A O 1
ATOM 732 N N . ASP A 1 88 ? 11.590 -8.166 15.267 1.00 79.75 88 ASP A N 1
ATOM 733 C CA . ASP A 1 88 ? 12.599 -8.035 16.305 1.00 79.75 88 ASP A CA 1
ATOM 734 C C . ASP A 1 88 ? 12.106 -8.716 17.587 1.00 79.75 88 ASP A C 1
ATOM 736 O O . ASP A 1 88 ? 11.250 -8.224 18.316 1.00 79.75 88 ASP A O 1
ATOM 740 N N . LEU A 1 89 ? 12.641 -9.906 17.849 1.00 84.50 89 LEU A N 1
ATOM 741 C CA . LEU A 1 89 ? 12.291 -10.693 19.029 1.00 84.50 89 LEU A CA 1
ATOM 742 C C . LEU A 1 89 ? 12.778 -10.045 20.336 1.00 84.50 89 LEU A C 1
ATOM 744 O O . LEU A 1 89 ? 12.333 -10.451 21.410 1.00 84.50 89 LEU A O 1
ATOM 748 N N . SER A 1 90 ? 13.704 -9.082 20.273 1.00 79.44 90 SER A N 1
ATOM 749 C CA . SER A 1 90 ? 14.231 -8.405 21.460 1.00 79.44 90 SER A CA 1
ATOM 750 C C . SER A 1 90 ? 13.249 -7.376 22.017 1.00 79.44 90 SER A C 1
ATOM 752 O O . SER A 1 90 ? 12.957 -7.414 23.211 1.00 79.44 90 SER A O 1
ATOM 754 N N . THR A 1 91 ? 12.639 -6.563 21.151 1.00 77.69 91 THR A N 1
ATOM 755 C CA . THR A 1 91 ? 11.595 -5.599 21.532 1.00 77.69 91 THR A CA 1
ATOM 756 C C . THR A 1 91 ? 10.339 -6.292 22.053 1.00 77.69 91 THR A C 1
ATOM 758 O O . THR A 1 91 ? 9.759 -5.842 23.036 1.00 77.69 91 THR A O 1
ATOM 761 N N . ILE A 1 92 ? 9.959 -7.445 21.489 1.00 80.12 92 ILE A N 1
ATOM 762 C CA . ILE A 1 92 ? 8.829 -8.243 22.002 1.00 80.12 92 ILE A CA 1
ATOM 763 C C . ILE A 1 92 ? 9.071 -8.695 23.445 1.00 80.12 92 ILE A C 1
ATOM 765 O O . ILE A 1 92 ? 8.175 -8.589 24.281 1.00 80.12 92 ILE A O 1
ATOM 769 N N . ARG A 1 93 ? 10.275 -9.189 23.758 1.00 83.75 93 ARG A N 1
ATOM 770 C CA . ARG A 1 93 ? 10.614 -9.618 25.124 1.00 83.75 93 ARG A CA 1
ATOM 771 C C . ARG A 1 93 ? 10.644 -8.451 26.099 1.00 83.75 93 ARG A C 1
ATOM 773 O O . ARG A 1 93 ? 10.204 -8.607 27.232 1.00 83.75 93 ARG A O 1
ATOM 780 N N . GLU A 1 94 ? 11.150 -7.302 25.665 1.00 85.06 94 GLU A N 1
ATOM 781 C CA . GLU A 1 94 ? 11.186 -6.097 26.489 1.00 85.06 94 GLU A CA 1
ATOM 782 C C . GLU A 1 94 ? 9.770 -5.635 26.854 1.00 85.06 94 GLU A C 1
ATOM 784 O O . GLU A 1 94 ? 9.481 -5.430 28.030 1.00 85.06 94 GLU A O 1
ATOM 789 N N . VAL A 1 95 ? 8.861 -5.586 25.878 1.00 82.25 95 VAL A N 1
ATOM 790 C CA . VAL A 1 95 ? 7.446 -5.242 26.095 1.00 82.25 95 VAL A CA 1
ATOM 791 C C . VAL A 1 95 ? 6.749 -6.277 26.989 1.00 82.25 95 VAL A C 1
ATOM 793 O O . VAL A 1 95 ? 6.052 -5.907 27.934 1.00 82.25 95 VAL A O 1
ATOM 796 N N . GLN A 1 96 ? 6.979 -7.577 26.770 1.00 81.44 96 GLN A N 1
ATOM 797 C CA . GLN A 1 96 ? 6.450 -8.634 27.646 1.00 81.44 96 GLN A CA 1
ATOM 798 C C . GLN A 1 96 ? 6.933 -8.485 29.093 1.00 81.44 96 GLN A C 1
ATOM 800 O O . GLN A 1 96 ? 6.167 -8.705 30.029 1.00 81.44 96 GLN A O 1
ATOM 805 N N . GLN A 1 97 ? 8.190 -8.088 29.293 1.00 83.31 97 GLN A N 1
ATOM 806 C CA . GLN A 1 97 ? 8.739 -7.889 30.626 1.00 83.31 97 GLN A CA 1
ATOM 807 C C . GLN A 1 97 ? 8.204 -6.611 31.284 1.00 83.31 97 GLN A C 1
ATOM 809 O O . GLN A 1 97 ? 7.877 -6.644 32.471 1.00 83.31 97 GLN A O 1
ATOM 814 N N . GLN A 1 98 ? 8.041 -5.525 30.522 1.00 83.88 98 GLN A N 1
ATOM 815 C CA . GLN A 1 98 ? 7.453 -4.266 30.996 1.00 83.88 98 GLN A CA 1
ATOM 816 C C . GLN A 1 98 ? 6.007 -4.436 31.483 1.00 83.88 98 GLN A C 1
ATOM 818 O O . GLN A 1 98 ? 5.620 -3.795 32.458 1.00 83.88 98 GLN A O 1
ATOM 823 N N . HIS A 1 99 ? 5.229 -5.324 30.858 1.00 80.94 99 HIS A N 1
ATOM 824 C CA . HIS A 1 99 ? 3.823 -5.555 31.211 1.00 80.94 99 HIS A CA 1
ATOM 825 C C . HIS A 1 99 ? 3.575 -6.818 32.048 1.00 80.94 99 HIS A C 1
ATOM 827 O O . HIS A 1 99 ? 2.426 -7.107 32.374 1.00 80.94 99 HIS A O 1
ATOM 833 N N . SER A 1 100 ? 4.626 -7.545 32.445 1.00 81.69 100 SER A N 1
ATOM 834 C CA . SER A 1 100 ? 4.515 -8.786 33.231 1.00 81.69 100 SER A CA 1
ATOM 835 C C . SER A 1 100 ? 3.695 -8.614 34.517 1.00 81.69 100 SER A C 1
ATOM 837 O O . SER A 1 100 ? 2.758 -9.372 34.748 1.00 81.69 100 SER A O 1
ATOM 839 N N . GLY A 1 101 ? 3.959 -7.557 35.290 1.00 78.00 101 GLY A N 1
ATOM 840 C CA . GLY A 1 101 ? 3.215 -7.273 36.523 1.00 78.00 101 GLY A CA 1
ATOM 841 C C . GLY A 1 101 ? 1.755 -6.865 36.293 1.00 78.00 101 GLY A C 1
ATOM 842 O O . GLY A 1 101 ? 0.903 -7.135 37.130 1.00 78.00 101 GLY A O 1
ATOM 843 N N . THR A 1 102 ? 1.433 -6.247 35.151 1.00 79.38 102 THR A N 1
ATOM 844 C CA . THR A 1 102 ? 0.043 -5.918 34.790 1.00 79.38 102 THR A CA 1
ATOM 845 C C . THR A 1 102 ? -0.726 -7.169 34.377 1.00 79.38 102 THR A C 1
ATOM 847 O O . THR A 1 102 ? -1.891 -7.314 34.732 1.00 79.38 102 THR A O 1
ATOM 850 N N . VAL A 1 103 ? -0.066 -8.086 33.663 1.00 81.81 103 VAL A N 1
ATOM 851 C CA . VAL A 1 103 ? -0.640 -9.377 33.263 1.00 81.81 103 VAL A CA 1
ATOM 852 C C . VAL A 1 103 ? -0.895 -10.261 34.481 1.00 81.81 103 VAL A C 1
ATOM 854 O O . VAL A 1 103 ? -1.953 -10.873 34.563 1.00 81.81 103 VAL A O 1
ATOM 857 N N . GLU A 1 104 ? 0.026 -10.293 35.445 1.00 82.00 104 GLU A N 1
ATOM 858 C CA . GLU A 1 104 ? -0.175 -11.005 36.713 1.00 82.00 104 GLU A CA 1
ATOM 859 C C . GLU A 1 104 ? -1.367 -10.446 37.494 1.00 82.00 104 GLU A C 1
ATOM 861 O O . GLU A 1 104 ? -2.219 -11.218 37.923 1.00 82.00 104 GLU A O 1
ATOM 866 N N . LEU A 1 105 ? -1.481 -9.118 37.591 1.00 80.75 105 LEU A N 1
ATOM 867 C CA . LEU A 1 105 ? -2.596 -8.461 38.273 1.00 80.75 105 LEU A CA 1
ATOM 868 C C . LEU A 1 105 ? -3.942 -8.770 37.595 1.00 80.75 105 LEU A C 1
ATOM 870 O O . LEU A 1 105 ? -4.907 -9.125 38.258 1.00 80.75 105 LEU A O 1
ATOM 874 N N . LEU A 1 106 ? -4.014 -8.674 36.265 1.00 80.44 106 LEU A N 1
ATOM 875 C CA . LEU A 1 106 ? -5.215 -9.027 35.498 1.00 80.44 106 LEU A CA 1
ATOM 876 C C . LEU A 1 106 ? -5.600 -10.497 35.683 1.00 80.44 106 LEU A C 1
ATOM 878 O O . LEU A 1 106 ? -6.780 -10.808 35.793 1.00 80.44 106 LEU A O 1
ATOM 882 N N . ASN A 1 107 ? -4.612 -11.391 35.731 1.00 81.56 107 ASN A N 1
ATOM 883 C CA . ASN A 1 107 ? -4.838 -12.816 35.936 1.00 81.56 107 ASN A CA 1
ATOM 884 C C . ASN A 1 107 ? -5.342 -13.125 37.357 1.00 81.56 107 ASN A C 1
ATOM 886 O O . ASN A 1 107 ? -6.127 -14.050 37.523 1.00 81.56 107 ASN A O 1
ATOM 890 N N . GLU A 1 108 ? -4.928 -12.343 38.358 1.00 80.25 108 GLU A N 1
ATOM 891 C CA . GLU A 1 108 ? -5.464 -12.383 39.726 1.00 80.25 108 GLU A CA 1
ATOM 892 C C . GLU A 1 108 ? -6.930 -11.917 39.753 1.00 80.25 108 GLU A C 1
ATOM 894 O O . GLU A 1 108 ? -7.796 -12.653 40.214 1.00 80.25 108 GLU A O 1
ATOM 899 N N . TYR A 1 109 ? -7.247 -10.768 39.143 1.00 76.06 109 TYR A N 1
ATOM 900 C CA . TYR A 1 109 ? -8.629 -10.270 39.061 1.00 76.06 109 TYR A CA 1
ATOM 901 C C . TYR A 1 109 ? -9.572 -11.196 38.274 1.00 76.06 109 TYR A C 1
ATOM 903 O O . TYR A 1 109 ? -10.756 -11.265 38.586 1.00 76.06 109 TYR A O 1
ATOM 911 N N . LEU A 1 110 ? -9.065 -11.907 37.263 1.00 73.81 110 LEU A N 1
ATOM 912 C CA . LEU A 1 110 ? -9.841 -12.874 36.477 1.00 73.81 110 LEU A CA 1
ATOM 913 C C . LEU A 1 110 ? -10.056 -14.213 37.201 1.00 73.81 110 LEU A C 1
ATOM 915 O O . LEU A 1 110 ? -10.932 -14.970 36.794 1.00 73.81 110 LEU A O 1
ATOM 919 N N . GLN A 1 111 ? -9.269 -14.524 38.237 1.00 68.44 111 GLN A N 1
ATOM 920 C CA . GLN A 1 111 ? -9.417 -15.749 39.035 1.00 68.44 111 GLN A CA 1
ATOM 921 C C . GLN A 1 111 ? -10.429 -15.604 40.180 1.00 68.44 111 GLN A C 1
ATOM 923 O O . GLN A 1 111 ? -10.931 -16.612 40.671 1.00 68.44 111 GLN A O 1
ATOM 928 N N . ASP A 1 112 ? -10.765 -14.378 40.584 1.00 57.84 112 ASP A N 1
ATOM 929 C CA . ASP A 1 112 ? -11.644 -14.119 41.732 1.00 57.84 112 ASP A CA 1
ATOM 930 C C . ASP A 1 112 ? -13.152 -14.052 41.386 1.00 57.84 112 ASP A C 1
ATOM 932 O O . ASP A 1 112 ? -13.978 -13.863 42.281 1.00 57.84 112 ASP A O 1
ATOM 936 N N . GLU A 1 113 ? -13.545 -14.281 40.125 1.00 55.12 113 GLU A N 1
ATOM 937 C CA . GLU A 1 113 ? -14.953 -14.362 39.688 1.00 55.12 113 GLU A CA 1
ATOM 938 C C . GLU A 1 113 ? -15.327 -15.730 39.077 1.00 55.12 113 GLU A C 1
ATOM 940 O O . GLU A 1 113 ? -15.953 -15.815 38.023 1.00 55.12 113 GLU A O 1
ATOM 945 N N . ASP A 1 114 ? -15.011 -16.828 39.768 1.00 50.03 114 ASP A N 1
ATOM 946 C CA . ASP A 1 114 ? -15.665 -18.121 39.513 1.00 50.03 114 ASP A CA 1
ATOM 947 C C . ASP A 1 114 ? -17.042 -18.171 40.220 1.00 50.03 114 ASP A C 1
ATOM 949 O O . ASP A 1 114 ? -17.227 -18.800 41.267 1.00 50.03 114 ASP A O 1
ATOM 953 N N . GLU A 1 115 ? -18.052 -17.518 39.636 1.00 49.81 115 GLU A N 1
ATOM 954 C CA . GLU A 1 115 ? -19.444 -17.978 39.781 1.00 49.81 115 GLU A CA 1
ATOM 955 C C . GLU A 1 115 ? -19.566 -19.353 39.088 1.00 49.81 115 GLU A C 1
ATOM 957 O O . GLU A 1 115 ? -19.051 -19.534 37.981 1.00 49.81 115 GLU A O 1
ATOM 962 N N . PRO A 1 116 ? -20.238 -20.354 39.690 1.00 40.44 116 PRO A N 1
ATOM 963 C CA . PRO A 1 116 ? -20.254 -21.711 39.165 1.00 40.44 116 PRO A CA 1
ATOM 964 C C . PRO A 1 116 ? -21.134 -21.788 37.913 1.00 40.44 116 PRO A C 1
ATOM 966 O O . PRO A 1 116 ? -22.326 -22.099 37.981 1.00 40.44 116 PRO A O 1
ATOM 969 N N . VAL A 1 117 ? -20.543 -21.555 36.743 1.00 44.72 117 VAL A N 1
ATOM 970 C CA . VAL A 1 117 ? -21.166 -21.922 35.473 1.00 44.72 117 VAL A CA 1
ATOM 971 C C . VAL A 1 117 ? -21.168 -23.441 35.355 1.00 44.72 117 VAL A C 1
ATOM 973 O O . VAL A 1 117 ? -20.138 -24.112 35.282 1.00 44.72 117 VAL A O 1
ATOM 976 N N . ALA A 1 118 ? -22.380 -23.983 35.404 1.00 38.22 118 ALA A N 1
ATOM 977 C CA . ALA A 1 118 ? -22.668 -25.389 35.232 1.00 38.22 118 ALA A CA 1
ATOM 978 C C . ALA A 1 118 ? -21.983 -25.942 33.973 1.00 38.22 118 ALA A C 1
ATOM 980 O O . ALA A 1 118 ? -22.113 -25.415 32.868 1.00 38.22 118 ALA A O 1
ATOM 981 N N . SER A 1 119 ? -21.278 -27.047 34.170 1.00 43.66 119 SER A N 1
ATOM 982 C CA . SER A 1 119 ? -20.686 -27.878 33.139 1.00 43.66 119 SER A CA 1
ATOM 983 C C . SER A 1 119 ? -21.741 -28.394 32.159 1.00 43.66 119 SER A C 1
ATOM 985 O O . SER A 1 119 ? -22.620 -29.167 32.532 1.00 43.66 119 SER A O 1
ATOM 987 N N . MET A 1 120 ? -21.603 -28.040 30.880 1.00 35.69 120 MET A N 1
ATOM 988 C CA . MET A 1 120 ? -22.183 -28.789 29.764 1.00 35.69 120 MET A CA 1
ATOM 989 C C . MET A 1 120 ? -21.185 -28.847 28.604 1.00 35.69 120 MET A C 1
ATOM 991 O O . MET A 1 120 ? -21.111 -27.972 27.752 1.00 35.69 120 MET A O 1
ATOM 995 N N . ASP A 1 121 ? -20.374 -29.896 28.708 1.00 29.58 121 ASP A N 1
ATOM 996 C CA . ASP A 1 121 ? -19.921 -30.831 27.679 1.00 29.58 121 ASP A CA 1
ATOM 997 C C . ASP A 1 121 ? -19.454 -30.312 26.309 1.00 29.58 121 ASP A C 1
ATOM 999 O O . ASP A 1 121 ? -20.200 -29.776 25.489 1.00 29.58 121 ASP A O 1
ATOM 1003 N N . ALA A 1 122 ? -18.189 -30.620 26.037 1.00 35.28 122 ALA A N 1
ATOM 1004 C CA . ALA A 1 122 ? -17.584 -30.579 24.727 1.00 35.28 122 ALA A CA 1
ATOM 1005 C C . ALA A 1 122 ? -17.947 -31.854 23.953 1.00 35.28 122 ALA A C 1
ATOM 1007 O O . ALA A 1 122 ? -17.583 -32.958 24.348 1.00 35.28 122 ALA A O 1
ATOM 1008 N N . SER A 1 123 ? -18.534 -31.704 22.768 1.00 32.50 123 SER A N 1
ATOM 1009 C CA . SER A 1 123 ? -18.387 -32.715 21.723 1.00 32.50 123 SER A CA 1
ATOM 1010 C C . SER A 1 123 ? -18.222 -32.038 20.373 1.00 32.50 123 SER A C 1
ATOM 1012 O O . SER A 1 123 ? -19.179 -31.636 19.718 1.00 32.50 123 SER A O 1
ATOM 1014 N N . GLY A 1 124 ? -16.961 -31.892 19.973 1.00 35.03 124 GLY A N 1
ATOM 1015 C CA . GLY A 1 124 ? -16.619 -31.814 18.566 1.00 35.03 124 GLY A CA 1
ATOM 1016 C C . GLY A 1 124 ? -16.621 -33.223 17.983 1.00 35.03 124 GLY A C 1
ATOM 1017 O O . GLY A 1 124 ? -16.013 -34.128 18.550 1.00 35.03 124 GLY A O 1
ATOM 1018 N N . THR A 1 125 ? -17.260 -33.410 16.834 1.00 28.53 125 THR A N 1
ATOM 1019 C CA . THR A 1 125 ? -16.832 -34.391 15.831 1.00 28.53 125 THR A CA 1
ATOM 1020 C C . THR A 1 125 ? -17.226 -33.872 14.453 1.00 28.53 125 THR A C 1
ATOM 1022 O O . THR A 1 125 ? -18.382 -33.581 14.170 1.00 28.53 125 THR A O 1
ATOM 1025 N N . SER A 1 126 ? -16.189 -33.720 13.643 1.00 38.25 126 SER A N 1
ATOM 1026 C CA . SER A 1 126 ? -16.128 -33.427 12.217 1.00 38.25 126 SER A CA 1
ATOM 1027 C C . SER A 1 126 ? -16.698 -34.543 11.337 1.00 38.25 126 SER A C 1
ATOM 1029 O O . SER A 1 126 ? -16.373 -35.699 11.602 1.00 38.25 126 SER A O 1
ATOM 1031 N N . SER A 1 127 ? -17.354 -34.188 10.227 1.00 34.41 127 SER A N 1
ATOM 1032 C CA . SER A 1 127 ? -17.116 -34.749 8.878 1.00 34.41 127 SER A CA 1
ATOM 1033 C C . SER A 1 127 ? -18.064 -34.130 7.836 1.00 34.41 127 SER A C 1
ATOM 1035 O O . SER A 1 127 ? -19.101 -33.595 8.212 1.00 34.41 127 SER A O 1
ATOM 1037 N N . ASP A 1 128 ? -17.675 -34.266 6.561 1.00 29.14 128 ASP A N 1
ATOM 1038 C CA . ASP A 1 128 ? -18.350 -33.907 5.293 1.00 29.14 128 ASP A CA 1
ATOM 1039 C C . ASP A 1 128 ? -17.875 -32.541 4.759 1.00 29.14 128 ASP A C 1
ATOM 1041 O O . ASP A 1 128 ? -18.336 -31.486 5.180 1.00 29.14 128 ASP A O 1
ATOM 1045 N N . ASP A 1 129 ? -16.760 -32.439 4.030 1.00 28.78 129 ASP A N 1
ATOM 1046 C CA . ASP A 1 129 ? -16.367 -33.033 2.734 1.00 28.78 129 ASP A CA 1
ATOM 1047 C C . ASP A 1 129 ? -17.213 -32.575 1.528 1.00 28.78 129 ASP A C 1
ATOM 1049 O O . ASP A 1 129 ? -18.410 -32.821 1.445 1.00 28.78 129 ASP A O 1
ATOM 1053 N N . ASP A 1 130 ? -16.492 -31.894 0.633 1.00 29.30 130 ASP A N 1
ATOM 1054 C CA . ASP A 1 130 ? -16.629 -31.738 -0.818 1.00 29.30 130 ASP A CA 1
ATOM 1055 C C . ASP A 1 130 ? -18.005 -31.456 -1.463 1.00 29.30 130 ASP A C 1
ATOM 1057 O O . ASP A 1 130 ? -18.843 -32.336 -1.628 1.00 29.30 130 ASP A O 1
ATOM 1061 N N . SER A 1 131 ? -18.156 -30.254 -2.034 1.00 29.66 131 SER A N 1
ATOM 1062 C CA . SER A 1 131 ? -18.327 -30.170 -3.492 1.00 29.66 131 SER A CA 1
ATOM 1063 C C . SER A 1 131 ? -18.042 -28.763 -4.009 1.00 29.66 131 SER A C 1
ATOM 1065 O O . SER A 1 131 ? -18.679 -27.787 -3.605 1.00 29.66 131 SER A O 1
ATOM 1067 N N . ALA A 1 132 ? -17.134 -28.681 -4.975 1.00 40.31 132 ALA A N 1
ATOM 1068 C CA . ALA A 1 132 ? -17.077 -27.591 -5.931 1.00 40.31 132 ALA A CA 1
ATOM 1069 C C . ALA A 1 132 ? -18.462 -27.336 -6.556 1.00 40.31 132 ALA A C 1
ATOM 1071 O O . ALA A 1 132 ? -19.107 -28.253 -7.063 1.00 40.31 132 ALA A O 1
ATOM 1072 N N . THR A 1 133 ? -18.905 -26.081 -6.579 1.00 31.14 133 THR A N 1
ATOM 1073 C CA . THR A 1 133 ? -19.917 -25.633 -7.539 1.00 31.14 133 THR A CA 1
ATOM 1074 C C . THR A 1 133 ? -19.526 -24.247 -8.028 1.00 31.14 133 THR A C 1
ATOM 1076 O O . THR A 1 133 ? -19.560 -23.259 -7.303 1.00 31.14 133 THR A O 1
ATOM 1079 N N . GLU A 1 134 ? -18.955 -24.291 -9.226 1.00 35.62 134 GLU A N 1
ATOM 1080 C CA . GLU A 1 134 ? -19.035 -23.361 -10.349 1.00 35.62 134 GLU A CA 1
ATOM 1081 C C . GLU A 1 134 ? -19.675 -21.990 -10.087 1.00 35.62 134 GLU A C 1
ATOM 1083 O O . GLU A 1 134 ? -20.764 -21.862 -9.536 1.00 35.62 134 GLU A O 1
ATOM 1088 N N . GLY A 1 135 ? -18.961 -20.957 -10.542 1.00 42.44 135 GLY A N 1
ATOM 1089 C CA . GLY A 1 135 ? -19.351 -19.566 -10.407 1.00 42.44 135 GLY A CA 1
ATOM 1090 C C . GLY A 1 135 ? -20.709 -19.262 -11.026 1.00 42.44 135 GLY A C 1
ATOM 1091 O O . GLY A 1 135 ? -20.919 -19.435 -12.224 1.00 42.44 135 GLY A O 1
ATOM 1092 N N . GLU A 1 136 ? -21.579 -18.690 -10.206 1.00 36.09 136 GLU A N 1
ATOM 1093 C CA . GLU A 1 136 ? -22.643 -17.822 -10.677 1.00 36.09 136 GLU A CA 1
ATOM 1094 C C . GLU A 1 136 ? -22.203 -16.377 -10.417 1.00 36.09 136 GLU A C 1
ATOM 1096 O O . GLU A 1 136 ? -22.129 -15.910 -9.279 1.00 36.09 136 GLU A O 1
ATOM 1101 N N . GLU A 1 137 ? -21.849 -15.674 -11.494 1.00 36.50 137 GLU A N 1
ATOM 1102 C CA . GLU A 1 137 ? -21.738 -14.218 -11.500 1.00 36.50 137 GLU A CA 1
ATOM 1103 C C . GLU A 1 137 ? -23.102 -13.629 -11.115 1.00 36.50 137 GLU A C 1
ATOM 1105 O O . GLU A 1 137 ? -24.037 -13.598 -11.917 1.00 36.50 137 GLU A O 1
ATOM 1110 N N . ILE A 1 138 ? -23.234 -13.153 -9.876 1.00 38.84 138 ILE A N 1
ATOM 1111 C CA . ILE A 1 138 ? -24.428 -12.426 -9.446 1.00 38.84 138 ILE A CA 1
ATOM 1112 C C . ILE A 1 138 ? -24.336 -11.005 -10.010 1.00 38.84 138 ILE A C 1
ATOM 1114 O O . ILE A 1 138 ? -23.688 -10.120 -9.451 1.00 38.84 138 ILE A O 1
ATOM 1118 N N . GLN A 1 139 ? -24.991 -10.790 -11.146 1.00 40.12 139 GLN A N 1
ATOM 1119 C CA . GLN A 1 139 ? -25.181 -9.480 -11.756 1.00 40.12 139 GLN A CA 1
ATOM 1120 C C . GLN A 1 139 ? -26.301 -8.743 -10.998 1.00 40.12 139 GLN A C 1
ATOM 1122 O O . GLN A 1 139 ? -27.485 -9.025 -11.176 1.00 40.12 139 GLN A O 1
ATOM 1127 N N . LEU A 1 140 ? -25.933 -7.826 -10.097 1.00 39.41 140 LEU A N 1
ATOM 1128 C CA . LEU A 1 140 ? -26.893 -7.015 -9.339 1.00 39.41 140 LEU A CA 1
ATOM 1129 C C . LEU A 1 140 ? -27.288 -5.762 -10.139 1.00 39.41 140 LEU A C 1
ATOM 1131 O O . LEU A 1 140 ? -26.592 -4.750 -10.120 1.00 39.41 140 LEU A O 1
ATOM 1135 N N . GLU A 1 141 ? -28.436 -5.816 -10.819 1.00 40.47 141 GLU A N 1
ATOM 1136 C CA . GLU A 1 141 ? -29.134 -4.622 -11.316 1.00 40.47 141 GLU A CA 1
ATOM 1137 C C . GLU A 1 141 ? -29.892 -3.937 -10.168 1.00 40.47 141 GLU A C 1
ATOM 1139 O O . GLU A 1 141 ? -30.903 -4.440 -9.671 1.00 40.47 141 GLU A O 1
ATOM 1144 N N . ILE A 1 142 ? -29.436 -2.750 -9.763 1.00 40.38 142 ILE A N 1
ATOM 1145 C CA . ILE A 1 142 ? -30.119 -1.938 -8.752 1.00 40.38 142 ILE A CA 1
ATOM 1146 C C . ILE A 1 142 ? -31.167 -1.059 -9.445 1.00 40.38 142 ILE A C 1
ATOM 1148 O O . ILE A 1 142 ? -30.846 -0.058 -10.088 1.00 40.38 142 ILE A O 1
ATOM 1152 N N . LYS A 1 143 ? -32.449 -1.403 -9.280 1.00 42.88 143 LYS A N 1
ATOM 1153 C CA . LYS A 1 143 ? -33.556 -0.472 -9.537 1.00 42.88 143 LYS A CA 1
ATOM 1154 C C . LYS A 1 143 ? -33.615 0.541 -8.396 1.00 42.88 143 LYS A C 1
ATOM 1156 O O . LYS A 1 143 ? -33.912 0.180 -7.261 1.00 42.88 143 LYS A O 1
ATOM 1161 N N . ALA A 1 144 ? -33.352 1.806 -8.713 1.00 33.50 144 ALA A N 1
ATOM 1162 C CA . ALA A 1 144 ? -33.522 2.917 -7.787 1.00 33.50 144 ALA A CA 1
ATOM 1163 C C . ALA A 1 144 ? -35.007 3.074 -7.418 1.00 33.50 144 ALA A C 1
ATOM 1165 O O . ALA A 1 144 ? -35.797 3.607 -8.197 1.00 33.50 144 ALA A O 1
ATOM 1166 N N . ASN A 1 145 ? -35.381 2.614 -6.224 1.00 34.34 145 ASN A N 1
ATOM 1167 C CA . ASN A 1 145 ? -36.631 3.006 -5.587 1.00 34.34 145 ASN A CA 1
ATOM 1168 C C . ASN A 1 145 ? -36.373 4.272 -4.772 1.00 34.34 145 ASN A C 1
ATOM 1170 O O . ASN A 1 145 ? -35.851 4.235 -3.662 1.00 34.34 145 ASN A O 1
ATOM 1174 N N . THR A 1 146 ? -36.741 5.407 -5.349 1.00 47.59 146 THR A N 1
ATOM 1175 C CA . THR A 1 146 ? -36.867 6.679 -4.647 1.00 47.59 146 THR A CA 1
ATOM 1176 C C . THR A 1 146 ? -38.167 6.695 -3.849 1.00 47.59 146 THR A C 1
ATOM 1178 O O . THR A 1 146 ? -39.251 6.779 -4.425 1.00 47.59 146 THR A O 1
ATOM 1181 N N . ALA A 1 147 ? -38.074 6.677 -2.518 1.00 32.62 147 ALA A N 1
ATOM 1182 C CA . ALA A 1 147 ? -39.149 7.164 -1.661 1.00 32.62 147 ALA A CA 1
ATOM 1183 C C . ALA A 1 147 ? -38.644 7.632 -0.283 1.00 32.62 147 ALA A C 1
ATOM 1185 O O . ALA A 1 147 ? -38.140 6.844 0.503 1.00 32.62 147 ALA A O 1
ATOM 1186 N N . ALA A 1 148 ? -38.913 8.916 -0.017 1.00 34.00 148 ALA A N 1
ATOM 1187 C CA . ALA A 1 148 ? -39.150 9.548 1.286 1.00 34.00 148 ALA A CA 1
ATOM 1188 C C . ALA A 1 148 ? -37.968 9.808 2.250 1.00 34.00 148 ALA A C 1
ATOM 1190 O O . ALA A 1 148 ? -37.790 9.153 3.265 1.00 34.00 148 ALA A O 1
ATOM 1191 N N . SER A 1 149 ? -37.280 10.923 1.978 1.00 42.66 149 SER A N 1
ATOM 1192 C CA . SER A 1 149 ? -37.046 12.035 2.918 1.00 42.66 149 SER A CA 1
ATOM 1193 C C . SER A 1 149 ? -36.812 11.712 4.405 1.00 42.66 149 SER A C 1
ATOM 1195 O O . SER A 1 149 ? -37.713 11.870 5.227 1.00 42.66 149 SER A O 1
ATOM 1197 N N . ASN A 1 150 ? -35.549 11.494 4.759 1.00 39.50 150 ASN A N 1
ATOM 1198 C CA . ASN A 1 150 ? -34.970 12.119 5.944 1.00 39.50 150 ASN A CA 1
ATOM 1199 C C . ASN A 1 150 ? -33.967 13.159 5.445 1.00 39.50 150 ASN A C 1
ATOM 1201 O O . ASN A 1 150 ? -33.241 12.913 4.482 1.00 39.50 150 ASN A O 1
ATOM 1205 N N . ALA A 1 151 ? -34.002 14.368 6.000 1.00 44.97 151 ALA A N 1
ATOM 1206 C CA . ALA A 1 151 ? -33.094 15.428 5.587 1.00 44.97 151 ALA A CA 1
ATOM 1207 C C . ALA A 1 151 ? -31.650 14.931 5.759 1.00 44.97 151 ALA A C 1
ATOM 1209 O O . ALA A 1 151 ? -31.241 14.647 6.881 1.00 44.97 151 ALA A O 1
ATOM 1210 N N . SER A 1 152 ? -30.917 14.783 4.651 1.00 56.06 152 SER A N 1
ATOM 1211 C CA . SER A 1 152 ? -29.512 14.372 4.667 1.00 56.06 152 SER A CA 1
ATOM 1212 C C . SER A 1 152 ? -28.733 15.323 5.572 1.00 56.06 152 SER A C 1
ATOM 1214 O O . SER A 1 152 ? -28.528 16.487 5.215 1.00 56.06 152 SER A O 1
ATOM 1216 N N . LEU A 1 153 ? -28.339 14.836 6.754 1.00 65.44 153 LEU A N 1
ATOM 1217 C CA . LEU A 1 153 ? -27.424 15.531 7.668 1.00 65.44 153 LEU A CA 1
ATOM 1218 C C . LEU A 1 153 ? -26.046 15.731 7.018 1.00 65.44 153 LEU A C 1
ATOM 1220 O O . LEU A 1 153 ? -25.289 16.615 7.417 1.00 65.44 153 LEU A O 1
ATOM 1224 N N . PHE A 1 154 ? -25.760 14.932 5.989 1.00 74.81 154 PHE A N 1
ATOM 1225 C CA . PHE A 1 154 ? -24.509 14.916 5.258 1.00 74.81 154 PHE A CA 1
ATOM 1226 C C . PHE A 1 154 ? -24.569 15.781 3.993 1.00 74.81 154 PHE A C 1
ATOM 1228 O O . PHE A 1 154 ? -25.641 15.985 3.402 1.00 74.81 154 PHE A O 1
ATOM 1235 N N . ILE A 1 155 ? -23.415 16.307 3.583 1.00 75.00 155 ILE A N 1
ATOM 1236 C CA . ILE A 1 155 ? -23.258 17.104 2.360 1.00 75.00 155 ILE A CA 1
ATOM 1237 C C . ILE A 1 155 ? -23.703 16.281 1.144 1.00 75.00 155 ILE A C 1
ATOM 1239 O O . ILE A 1 155 ? -23.361 15.113 1.001 1.00 75.00 155 ILE A O 1
ATOM 1243 N N . SER A 1 156 ? -24.465 16.907 0.245 1.00 66.62 156 SER A N 1
ATOM 1244 C CA . SER A 1 156 ? -25.068 16.253 -0.929 1.00 66.62 156 SER A CA 1
ATOM 1245 C C . SER A 1 156 ? -24.059 15.764 -1.976 1.00 66.62 156 SER A C 1
ATOM 1247 O O . SER A 1 156 ? -24.445 15.051 -2.895 1.00 66.62 156 SER A O 1
ATOM 1249 N N . GLU A 1 157 ? -22.800 16.182 -1.858 1.00 73.81 157 GLU A N 1
ATOM 1250 C CA . GLU A 1 157 ? -21.685 15.784 -2.724 1.00 73.81 157 GLU A CA 1
ATOM 1251 C C . GLU A 1 157 ? -21.221 14.349 -2.432 1.00 73.81 157 GLU A C 1
ATOM 1253 O O . GLU A 1 157 ? -20.635 13.713 -3.301 1.00 73.81 157 GLU A O 1
ATOM 1258 N N . ILE A 1 158 ? -21.549 13.808 -1.252 1.00 78.00 158 ILE A N 1
ATOM 1259 C CA . ILE A 1 158 ? -21.156 12.461 -0.838 1.00 78.00 158 ILE A CA 1
ATOM 1260 C C . ILE A 1 158 ? -22.327 11.512 -1.076 1.00 78.00 158 ILE A C 1
ATOM 1262 O O . ILE A 1 158 ? -23.396 11.641 -0.473 1.00 78.00 158 ILE A O 1
ATOM 1266 N N . ALA A 1 159 ? -22.129 10.550 -1.973 1.00 79.44 159 ALA A N 1
ATOM 1267 C CA . ALA A 1 159 ? -23.150 9.587 -2.367 1.00 79.44 159 ALA A CA 1
ATOM 1268 C C . ALA A 1 159 ? -23.314 8.466 -1.323 1.00 79.44 159 ALA A C 1
ATOM 1270 O O . ALA A 1 159 ? -22.981 7.314 -1.582 1.00 79.44 159 ALA A O 1
ATOM 1271 N N . LEU A 1 160 ? -23.846 8.798 -0.143 1.00 84.25 160 LEU A N 1
ATOM 1272 C CA . LEU A 1 160 ? -24.116 7.821 0.917 1.00 84.25 160 LEU A CA 1
ATOM 1273 C C . LEU A 1 160 ? -25.513 7.207 0.789 1.00 84.25 160 LEU A C 1
ATOM 1275 O O . LEU A 1 160 ? -26.515 7.925 0.702 1.00 84.25 160 LEU A O 1
ATOM 1279 N N . ASN A 1 161 ? -25.588 5.879 0.853 1.00 86.44 161 ASN A N 1
ATOM 1280 C CA . ASN A 1 161 ? -26.843 5.134 0.934 1.00 86.44 161 ASN A CA 1
ATOM 1281 C C . ASN A 1 161 ? -27.462 5.204 2.349 1.00 86.44 161 ASN A C 1
ATOM 1283 O O . ASN A 1 161 ? -26.818 5.619 3.311 1.00 86.44 161 ASN A O 1
ATOM 1287 N N . GLU A 1 162 ? -28.722 4.789 2.489 1.00 85.88 162 GLU A N 1
ATOM 1288 C CA . GLU A 1 162 ? -29.457 4.871 3.763 1.00 85.88 162 GLU A CA 1
ATOM 1289 C C . GLU A 1 162 ? -28.774 4.086 4.898 1.00 85.88 162 GLU A C 1
ATOM 1291 O O . GLU A 1 162 ? -28.609 4.604 5.999 1.00 85.88 162 GLU A O 1
ATOM 1296 N N . VAL A 1 163 ? -28.279 2.878 4.614 1.00 87.94 163 VAL A N 1
ATOM 1297 C CA . VAL A 1 163 ? -27.601 2.016 5.600 1.00 87.94 163 VAL A CA 1
ATOM 1298 C C . VAL A 1 163 ? -26.279 2.629 6.081 1.00 87.94 163 VAL A C 1
ATOM 1300 O O . VAL A 1 163 ? -25.941 2.543 7.260 1.00 87.94 163 VAL A O 1
ATOM 1303 N N . GLN A 1 164 ? -25.535 3.275 5.184 1.00 90.31 164 GLN A N 1
ATOM 1304 C CA . GLN A 1 164 ? -24.294 3.984 5.489 1.00 90.31 164 GLN A CA 1
ATOM 1305 C C . GLN A 1 164 ? -24.563 5.209 6.366 1.00 90.31 164 GLN A C 1
ATOM 1307 O O . GLN A 1 164 ? -23.854 5.434 7.345 1.00 90.31 164 GLN A O 1
ATOM 1312 N N . GLN A 1 165 ? -25.613 5.977 6.059 1.00 89.19 165 GLN A N 1
ATOM 1313 C CA . GLN A 1 165 ? -26.013 7.128 6.871 1.00 89.19 165 GLN A CA 1
ATOM 1314 C C . GLN A 1 165 ? -26.438 6.709 8.280 1.00 89.19 165 GLN A C 1
ATOM 1316 O O . GLN A 1 165 ? -26.049 7.356 9.250 1.00 89.19 165 GLN A O 1
ATOM 1321 N N . GLU A 1 166 ? -27.196 5.620 8.405 1.00 89.88 166 GLU A N 1
ATOM 1322 C CA . GLU A 1 166 ? -27.570 5.057 9.704 1.00 89.88 166 GLU A CA 1
ATOM 1323 C C . GLU A 1 166 ? -26.346 4.614 10.515 1.00 89.88 166 GLU A C 1
ATOM 1325 O O . GLU A 1 166 ? -26.281 4.881 11.715 1.00 89.88 166 GLU A O 1
ATOM 1330 N N . LEU A 1 167 ? -25.353 3.982 9.877 1.00 91.19 167 LEU A N 1
ATOM 1331 C CA . LEU A 1 167 ? -24.122 3.603 10.568 1.00 91.19 167 LEU A CA 1
ATOM 1332 C C . LEU A 1 167 ? -23.361 4.841 11.063 1.00 91.19 167 LEU A C 1
ATOM 1334 O O . LEU A 1 167 ? -22.917 4.874 12.207 1.00 91.19 167 LEU A O 1
ATOM 1338 N N . LEU A 1 168 ? -23.245 5.886 10.242 1.00 90.62 168 LEU A N 1
ATOM 1339 C CA . LEU A 1 168 ? -22.595 7.139 10.644 1.00 90.62 168 LEU A CA 1
ATOM 1340 C C . LEU A 1 168 ? -23.340 7.856 11.780 1.00 90.62 168 LEU A C 1
ATOM 1342 O O . LEU A 1 168 ? -22.709 8.454 12.650 1.00 90.62 168 LEU A O 1
ATOM 1346 N N . GLN A 1 169 ? -24.670 7.766 11.824 1.00 88.94 169 GLN A N 1
ATOM 1347 C CA . GLN A 1 169 ? -25.456 8.242 12.968 1.00 88.94 169 GLN A CA 1
ATOM 1348 C C . GLN A 1 169 ? -25.197 7.405 14.225 1.00 88.94 169 GLN A C 1
ATOM 1350 O O . GLN A 1 169 ? -25.122 7.955 15.325 1.00 88.94 169 GLN A O 1
ATOM 1355 N N . LEU A 1 170 ? -25.008 6.090 14.078 1.00 90.38 170 LEU A N 1
ATOM 1356 C CA . LEU A 1 170 ? -24.630 5.220 15.190 1.00 90.38 170 LEU A CA 1
ATOM 1357 C C . LEU A 1 170 ? -23.264 5.626 15.763 1.00 90.38 170 LEU A C 1
ATOM 1359 O O . LEU A 1 170 ? -23.146 5.766 16.982 1.00 90.38 170 LEU A O 1
ATOM 1363 N N . PHE A 1 171 ? -22.284 5.921 14.902 1.00 91.56 171 PHE A N 1
ATOM 1364 C CA . PHE A 1 171 ? -21.002 6.500 15.318 1.00 91.56 171 PHE A CA 1
ATOM 1365 C C . PHE A 1 171 ? -21.197 7.826 16.060 1.00 91.56 171 PHE A C 1
ATOM 1367 O O . PHE A 1 171 ? -20.648 8.001 17.142 1.00 91.56 171 PHE A O 1
ATOM 1374 N N . GLN A 1 172 ? -22.031 8.734 15.546 1.00 88.56 172 GLN A N 1
ATOM 1375 C CA . GLN A 1 172 ? -22.315 10.010 16.212 1.00 88.56 172 GLN A CA 1
ATOM 1376 C C . GLN A 1 172 ? -22.919 9.834 17.614 1.00 88.56 172 GLN A C 1
ATOM 1378 O O . GLN A 1 172 ? -22.625 10.615 18.513 1.00 88.56 172 GLN A O 1
ATOM 1383 N N . SER A 1 173 ? -23.762 8.817 17.807 1.00 88.50 173 SER A N 1
ATOM 1384 C CA . SER A 1 173 ? -24.374 8.515 19.108 1.00 88.50 173 SER A CA 1
ATOM 1385 C C . SER A 1 173 ? -23.433 7.827 20.105 1.00 88.50 173 SER A C 1
ATOM 1387 O O . SER A 1 173 ? -23.760 7.759 21.287 1.00 88.50 173 SER A O 1
ATOM 1389 N N . SER A 1 174 ? -22.291 7.323 19.631 1.00 87.69 174 SER A N 1
ATOM 1390 C CA . SER A 1 174 ? -21.324 6.528 20.400 1.00 87.69 174 SER A CA 1
ATOM 1391 C C . SER A 1 174 ? -19.942 7.193 20.431 1.00 87.69 174 SER A C 1
ATOM 1393 O O . SER A 1 174 ? -18.924 6.524 20.313 1.00 87.69 174 SER A O 1
ATOM 1395 N N . ASP A 1 175 ? -19.896 8.525 20.521 1.00 88.75 175 ASP A N 1
ATOM 1396 C CA . ASP A 1 175 ? -18.649 9.304 20.600 1.00 88.75 175 ASP A CA 1
ATOM 1397 C C . ASP A 1 175 ? -17.644 9.021 19.460 1.00 88.75 175 ASP A C 1
ATOM 1399 O O . ASP A 1 175 ? -16.431 9.077 19.649 1.00 88.75 175 ASP A O 1
ATOM 1403 N N . LEU A 1 176 ? -18.148 8.721 18.256 1.00 91.56 176 LEU A N 1
ATOM 1404 C CA . LEU A 1 176 ? -17.367 8.397 17.053 1.00 91.56 176 LEU A CA 1
ATOM 1405 C C . LEU A 1 176 ? -16.487 7.142 17.172 1.00 91.56 176 LEU A C 1
ATOM 1407 O O . LEU A 1 176 ? -15.581 6.947 16.361 1.00 91.56 176 LEU A O 1
ATOM 1411 N N . SER A 1 177 ? -16.790 6.256 18.123 1.00 92.50 177 SER A N 1
ATOM 1412 C CA . SER A 1 177 ? -16.109 4.975 18.303 1.00 92.50 177 SER A CA 1
ATOM 1413 C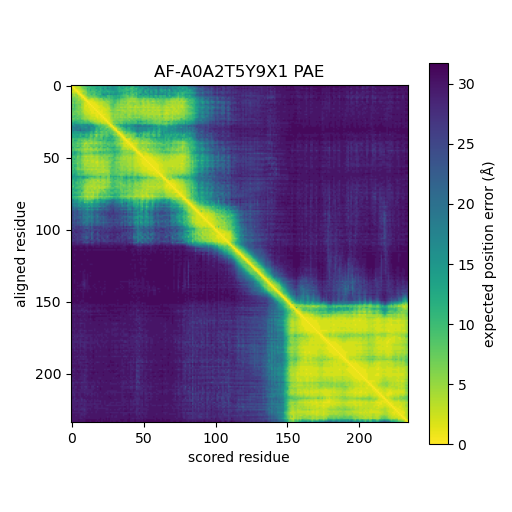 C . SER A 1 177 ? -17.118 3.851 18.536 1.00 92.50 177 SER A C 1
ATOM 1415 O O . SER A 1 177 ? -18.045 3.975 19.332 1.00 92.50 177 SER A O 1
ATOM 1417 N N . LEU A 1 178 ? -16.969 2.736 17.823 1.00 93.44 178 LEU A N 1
ATOM 1418 C CA . LEU A 1 178 ? -17.859 1.577 17.935 1.00 93.44 178 LEU A CA 1
ATOM 1419 C C . LEU A 1 178 ? -17.055 0.289 18.035 1.00 93.44 178 LEU A C 1
ATOM 1421 O O . LEU A 1 178 ? -16.109 0.085 17.281 1.00 93.44 178 LEU A O 1
ATOM 1425 N N . ALA A 1 179 ? -17.473 -0.635 18.900 1.00 93.62 179 ALA A N 1
ATOM 1426 C CA . ALA A 1 179 ? -16.865 -1.961 18.936 1.00 93.62 179 ALA A CA 1
ATOM 1427 C C . ALA A 1 179 ? -17.151 -2.718 17.631 1.00 93.62 179 ALA A C 1
ATOM 1429 O O . ALA A 1 179 ? -18.272 -2.670 17.105 1.00 93.62 179 ALA A O 1
ATOM 1430 N N . GLN A 1 180 ? -16.183 -3.495 17.135 1.00 92.94 180 GLN A N 1
ATOM 1431 C CA . GLN A 1 180 ? -16.365 -4.269 15.900 1.00 92.94 180 GLN A CA 1
ATOM 1432 C C . GLN A 1 180 ? -17.598 -5.183 15.959 1.00 92.94 180 GLN A C 1
ATOM 1434 O O . GLN A 1 180 ? -18.316 -5.335 14.970 1.00 92.94 180 GLN A O 1
ATOM 1439 N N . GLN A 1 181 ? -17.886 -5.757 17.130 1.00 91.00 181 GLN A N 1
ATOM 1440 C CA . GLN A 1 181 ? -19.039 -6.630 17.348 1.00 91.00 181 GLN A CA 1
ATOM 1441 C C . GLN A 1 181 ? -20.382 -5.891 17.192 1.00 91.00 181 GLN A C 1
ATOM 1443 O O . GLN A 1 181 ? -21.362 -6.470 16.711 1.00 91.00 181 GLN A O 1
ATOM 1448 N N . GLN A 1 182 ? -20.436 -4.604 17.551 1.00 91.12 182 GLN A N 1
ATOM 1449 C CA . GLN A 1 182 ? -21.625 -3.767 17.370 1.00 91.12 182 GLN A CA 1
ATOM 1450 C C . GLN A 1 182 ? -21.851 -3.462 15.887 1.00 91.12 182 GLN A C 1
ATOM 1452 O O . GLN A 1 182 ? -22.964 -3.640 15.390 1.00 91.12 182 GLN A O 1
ATOM 1457 N N . VAL A 1 183 ? -20.790 -3.096 15.161 1.00 91.50 183 VAL A N 1
ATOM 1458 C CA . VAL A 1 183 ? -20.847 -2.866 13.706 1.00 91.50 183 VAL A CA 1
ATOM 1459 C C . VAL A 1 183 ? -21.222 -4.150 12.964 1.00 91.50 183 VAL A C 1
ATOM 1461 O O . VAL A 1 183 ? -22.029 -4.129 12.035 1.00 91.50 183 VAL A O 1
ATOM 1464 N N . GLU A 1 184 ? -20.706 -5.297 13.403 1.00 91.81 184 GLU A N 1
ATOM 1465 C CA . GLU A 1 184 ? -21.050 -6.602 12.841 1.00 91.81 184 GLU A CA 1
ATOM 1466 C C . GLU A 1 184 ? -22.526 -6.955 13.051 1.00 91.81 184 GLU A C 1
ATOM 1468 O O . GLU A 1 184 ? -23.197 -7.400 12.118 1.00 91.81 184 GLU A O 1
ATOM 1473 N N . THR A 1 185 ? -23.055 -6.715 14.252 1.00 91.56 185 THR A N 1
ATOM 1474 C CA . THR A 1 185 ? -24.473 -6.946 14.571 1.00 91.56 185 THR A CA 1
ATOM 1475 C C . THR A 1 185 ? -25.385 -6.028 13.754 1.00 91.56 185 THR A C 1
ATOM 1477 O O . THR A 1 185 ? -26.388 -6.483 13.193 1.00 91.56 185 THR A O 1
ATOM 1480 N N . PHE A 1 186 ? -25.013 -4.752 13.622 1.00 92.81 186 PHE A N 1
ATOM 1481 C CA . PHE A 1 186 ? -25.719 -3.786 12.780 1.00 92.81 186 PHE A CA 1
ATOM 1482 C C . PHE A 1 186 ? -25.755 -4.241 11.315 1.00 92.81 186 PHE A C 1
ATOM 1484 O O . PHE A 1 186 ? -26.827 -4.351 10.717 1.00 92.81 186 PHE A O 1
ATOM 1491 N N . SER A 1 187 ? -24.594 -4.599 10.762 1.00 90.44 187 SER A N 1
ATOM 1492 C CA . SER A 1 187 ? -24.453 -4.994 9.355 1.00 90.44 187 SER A CA 1
ATOM 1493 C C . SER A 1 187 ? -25.254 -6.263 9.041 1.00 90.44 187 SER A C 1
ATOM 1495 O O . SER A 1 187 ? -26.006 -6.295 8.066 1.00 90.44 187 SER A O 1
ATOM 1497 N N . LYS A 1 188 ? -25.202 -7.272 9.927 1.00 89.62 188 LYS A N 1
ATOM 1498 C CA . LYS A 1 188 ? -26.000 -8.508 9.808 1.00 89.62 188 LYS A CA 1
ATOM 1499 C C . LYS A 1 188 ? -27.503 -8.234 9.799 1.00 89.62 188 LYS A C 1
ATOM 1501 O O . LYS A 1 188 ? -28.219 -8.827 8.999 1.00 89.62 188 LYS A O 1
ATOM 1506 N N . THR A 1 189 ? -27.979 -7.310 10.634 1.00 88.50 189 THR A N 1
ATOM 1507 C CA . THR A 1 189 ? -29.405 -6.933 10.695 1.00 88.50 189 THR A CA 1
ATOM 1508 C C . THR A 1 189 ? -29.880 -6.272 9.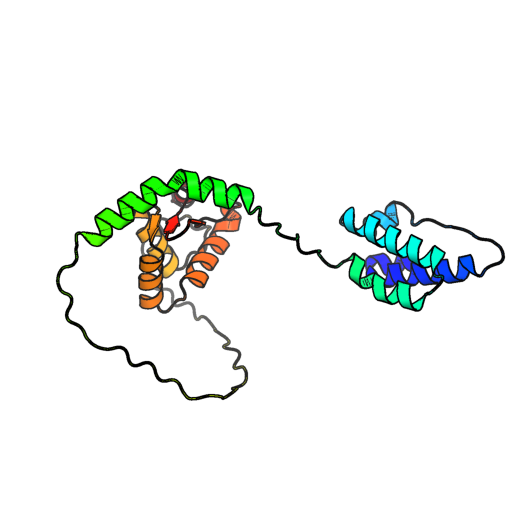397 1.00 88.50 189 THR A C 1
ATOM 1510 O O . THR A 1 189 ? -31.044 -6.397 9.020 1.00 88.50 189 THR A O 1
ATOM 1513 N N . ARG A 1 190 ? -28.973 -5.597 8.685 1.00 86.44 190 ARG A N 1
ATOM 1514 C CA . ARG A 1 190 ? -29.229 -4.953 7.389 1.00 86.44 190 ARG A CA 1
ATOM 1515 C C . ARG A 1 190 ? -28.904 -5.844 6.184 1.00 86.44 190 ARG A C 1
ATOM 1517 O O . ARG A 1 190 ? -29.112 -5.417 5.054 1.00 86.44 190 ARG A O 1
ATOM 1524 N N . GLY A 1 191 ? -28.436 -7.075 6.408 1.00 87.69 191 GLY A N 1
ATOM 1525 C CA . GLY A 1 191 ? -28.087 -8.024 5.347 1.00 87.69 191 GLY A CA 1
ATOM 1526 C C . GLY A 1 191 ? -26.823 -7.656 4.562 1.00 87.69 191 GLY A C 1
ATOM 1527 O O . GLY A 1 191 ? -26.683 -8.076 3.418 1.00 87.69 191 GLY A O 1
ATOM 1528 N N . VAL A 1 192 ? -25.916 -6.870 5.151 1.00 90.00 192 VAL A N 1
ATOM 1529 C CA . VAL A 1 192 ? -24.668 -6.410 4.518 1.00 90.00 192 VAL A CA 1
ATOM 1530 C C . VAL A 1 192 ? -23.465 -6.936 5.306 1.00 90.00 192 VAL A C 1
ATOM 1532 O O . VAL A 1 192 ? -23.533 -7.124 6.521 1.00 90.00 192 VAL A O 1
ATOM 1535 N N . PHE A 1 193 ? -22.341 -7.182 4.633 1.00 89.06 193 PHE A N 1
ATOM 1536 C CA . PHE A 1 193 ? -21.089 -7.530 5.308 1.00 89.06 193 PHE A CA 1
ATOM 1537 C C . PHE A 1 193 ? -20.435 -6.294 5.929 1.00 89.06 193 PHE A C 1
ATOM 1539 O O . PHE A 1 193 ? -20.333 -5.259 5.274 1.00 89.06 193 PHE A O 1
ATOM 1546 N N . LYS A 1 194 ? -19.934 -6.422 7.168 1.00 91.06 194 LYS A N 1
ATOM 1547 C CA . LYS A 1 194 ? -19.335 -5.298 7.910 1.00 91.06 194 LYS A CA 1
ATOM 1548 C C . LYS A 1 194 ? -18.196 -4.627 7.134 1.00 91.06 194 LYS A C 1
ATOM 1550 O O . LYS A 1 194 ? -18.234 -3.422 6.939 1.00 91.06 194 LYS A O 1
ATOM 1555 N N . ASN A 1 195 ? -17.258 -5.416 6.603 1.00 90.50 195 ASN A N 1
ATOM 1556 C CA . ASN A 1 195 ? -16.095 -4.895 5.881 1.00 90.50 195 ASN A CA 1
ATOM 1557 C C . ASN A 1 195 ? -16.524 -4.150 4.613 1.00 90.50 195 ASN A C 1
ATOM 1559 O O . ASN A 1 195 ? -16.105 -3.026 4.397 1.00 90.50 195 ASN A O 1
ATOM 1563 N N . GLN A 1 196 ? -17.451 -4.725 3.838 1.00 90.44 196 GLN A N 1
ATOM 1564 C CA . GLN A 1 196 ? -17.980 -4.077 2.638 1.00 90.44 196 GLN A CA 1
ATOM 1565 C C . GLN A 1 196 ? -18.692 -2.760 2.966 1.00 90.44 196 GLN A C 1
ATOM 1567 O O . GLN A 1 196 ? -18.577 -1.793 2.217 1.00 90.44 196 GLN A O 1
ATOM 1572 N N . LEU A 1 197 ? -19.429 -2.710 4.079 1.00 91.50 197 LEU A N 1
ATOM 1573 C CA . LEU A 1 197 ? -20.098 -1.492 4.516 1.00 91.50 197 LEU A CA 1
ATOM 1574 C C . LEU A 1 197 ? -19.076 -0.405 4.875 1.00 91.50 197 LEU A C 1
ATOM 1576 O O . LEU A 1 197 ? -19.195 0.705 4.364 1.00 91.50 197 LEU A O 1
ATOM 1580 N N . ILE A 1 198 ? -18.052 -0.732 5.667 1.00 93.56 198 ILE A N 1
ATOM 1581 C CA . ILE A 1 198 ? -16.973 0.201 6.029 1.00 93.56 198 ILE A CA 1
ATOM 1582 C C . ILE A 1 198 ? -16.197 0.670 4.793 1.00 93.56 198 ILE A C 1
ATOM 1584 O O . ILE A 1 198 ? -16.060 1.876 4.584 1.00 93.56 198 ILE A O 1
ATOM 1588 N N . ASP A 1 199 ? -15.771 -0.255 3.932 1.00 92.94 199 ASP A N 1
ATOM 1589 C CA . ASP A 1 199 ? -15.032 0.050 2.704 1.00 92.94 199 ASP A CA 1
ATOM 1590 C C . ASP A 1 199 ? -15.840 0.971 1.787 1.00 92.94 199 ASP A C 1
ATOM 1592 O O . ASP A 1 199 ? -15.318 1.963 1.287 1.00 92.94 199 ASP A O 1
ATOM 1596 N N . SER A 1 200 ? -17.141 0.703 1.628 1.00 91.06 200 SER A N 1
ATOM 1597 C CA . SER A 1 200 ? -18.017 1.527 0.789 1.00 91.06 200 SER A CA 1
ATOM 1598 C C . SER A 1 200 ? -18.213 2.950 1.326 1.00 91.06 200 SER A C 1
ATOM 1600 O O . SER A 1 200 ? -18.373 3.885 0.541 1.00 91.06 200 SER A O 1
ATOM 1602 N N . ILE A 1 201 ? -18.190 3.138 2.652 1.00 91.81 201 ILE A N 1
ATOM 1603 C CA . ILE A 1 201 ? -18.242 4.469 3.277 1.00 91.81 201 ILE A CA 1
ATOM 1604 C C . ILE A 1 201 ? -16.922 5.194 3.050 1.00 91.81 201 ILE A C 1
ATOM 1606 O O . ILE A 1 201 ? -16.925 6.352 2.639 1.00 91.81 201 ILE A O 1
ATOM 1610 N N . ASN A 1 202 ? -15.805 4.509 3.290 1.00 93.81 202 ASN A N 1
ATOM 1611 C CA . ASN A 1 202 ? -14.477 5.073 3.092 1.00 93.81 202 ASN A CA 1
ATOM 1612 C C . ASN A 1 202 ? -14.262 5.485 1.635 1.00 93.81 202 ASN A C 1
ATOM 1614 O O . ASN A 1 202 ? -13.839 6.609 1.397 1.00 93.81 202 ASN A O 1
ATOM 1618 N N . GLU A 1 203 ? -14.635 4.645 0.670 1.00 91.06 203 GLU A N 1
ATOM 1619 C CA . GLU A 1 203 ? -14.572 4.963 -0.761 1.00 91.06 203 GLU A CA 1
ATOM 1620 C C . GLU A 1 203 ? -15.426 6.189 -1.112 1.00 91.06 203 GLU A C 1
ATOM 1622 O O . GLU A 1 203 ? -14.954 7.091 -1.801 1.00 91.06 203 GLU A O 1
ATOM 1627 N N . SER A 1 204 ? -16.649 6.269 -0.576 1.00 88.38 204 SER A N 1
ATOM 1628 C CA . SER A 1 204 ? -17.554 7.400 -0.828 1.00 88.38 204 SER A CA 1
ATOM 1629 C C . SER A 1 204 ? -17.023 8.724 -0.26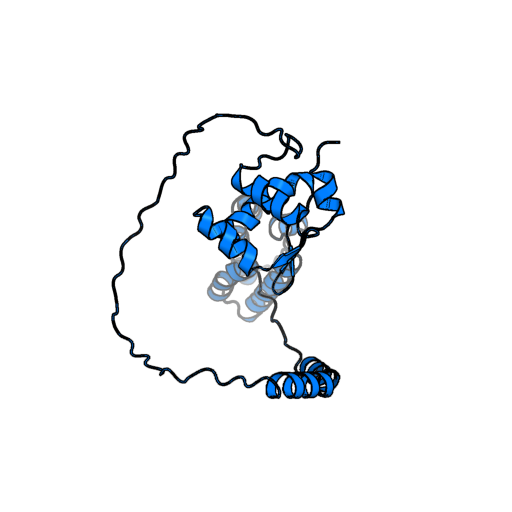8 1.00 88.38 204 SER A C 1
ATOM 1631 O O . SER A 1 204 ? -17.285 9.782 -0.836 1.00 88.38 204 SER A O 1
ATOM 1633 N N . CYS A 1 205 ? -16.290 8.682 0.846 1.00 89.00 205 CYS A N 1
ATOM 1634 C CA . CYS A 1 205 ? -15.765 9.868 1.523 1.00 89.00 205 CYS A CA 1
ATOM 1635 C C . CYS A 1 205 ? -14.330 10.233 1.100 1.00 89.00 205 CYS A C 1
ATOM 1637 O O . CYS A 1 205 ? -13.894 11.356 1.363 1.00 89.00 205 CYS A O 1
ATOM 1639 N N . TYR A 1 206 ? -13.611 9.326 0.432 1.00 88.56 206 TYR A N 1
ATOM 1640 C CA . TYR A 1 206 ? -12.190 9.479 0.114 1.00 88.56 206 TYR A CA 1
ATOM 1641 C C . TYR A 1 206 ? -11.903 10.693 -0.774 1.00 88.56 206 TYR A C 1
ATOM 1643 O O . TYR A 1 206 ? -10.968 11.440 -0.509 1.00 88.56 206 TYR A O 1
ATOM 1651 N N . GLU A 1 207 ? -12.726 10.943 -1.799 1.00 85.88 207 GLU A N 1
ATOM 1652 C CA . GLU A 1 207 ? -12.525 12.089 -2.703 1.00 85.88 207 GLU A CA 1
ATOM 1653 C C . GLU A 1 207 ? -12.617 13.442 -1.982 1.00 85.88 207 GLU A C 1
ATOM 1655 O O . GLU A 1 207 ? -11.950 14.398 -2.375 1.00 85.88 207 GLU A O 1
ATOM 1660 N N . GLN A 1 208 ? -13.436 13.519 -0.929 1.00 84.94 208 GLN A N 1
ATOM 1661 C CA . GLN A 1 208 ? -13.677 14.753 -0.185 1.00 84.94 208 GLN A CA 1
ATOM 1662 C C . GLN A 1 208 ? -12.660 14.964 0.940 1.00 84.94 208 GLN A C 1
ATOM 1664 O O . GLN A 1 208 ? -12.272 16.100 1.212 1.00 84.94 208 GLN A O 1
ATOM 1669 N N . LEU A 1 209 ? -12.269 13.886 1.618 1.00 86.62 209 LEU A N 1
ATOM 1670 C CA . LEU A 1 209 ? -11.379 13.937 2.778 1.00 86.62 209 LEU A CA 1
ATOM 1671 C C . LEU A 1 209 ? -9.898 13.781 2.405 1.00 86.62 209 LEU A C 1
ATOM 1673 O O . LEU A 1 209 ? -9.047 14.136 3.215 1.00 86.62 209 LEU A O 1
ATOM 1677 N N . ASP A 1 210 ? -9.601 13.267 1.203 1.00 86.56 210 ASP A N 1
ATOM 1678 C CA . ASP A 1 210 ? -8.268 12.794 0.782 1.00 86.56 210 ASP A CA 1
ATOM 1679 C C . ASP A 1 210 ? -7.679 11.746 1.754 1.00 86.56 210 ASP A C 1
ATOM 1681 O O . ASP A 1 210 ? -6.467 11.558 1.850 1.00 86.56 210 ASP A O 1
ATOM 1685 N N . ASP A 1 211 ? -8.558 11.074 2.507 1.00 90.25 211 ASP A N 1
ATOM 1686 C CA . ASP A 1 211 ? -8.229 10.109 3.554 1.00 90.25 211 ASP A CA 1
ATOM 1687 C C . ASP A 1 211 ? -9.419 9.172 3.844 1.00 90.25 211 ASP A C 1
ATOM 1689 O O . ASP A 1 211 ? -10.541 9.396 3.374 1.00 90.25 211 ASP A O 1
ATOM 1693 N N . VAL A 1 212 ? -9.182 8.106 4.610 1.00 91.06 212 VAL A N 1
ATOM 1694 C CA . VAL A 1 212 ? -10.238 7.206 5.095 1.00 91.06 212 VAL A CA 1
ATOM 1695 C C . VAL A 1 212 ? -11.007 7.853 6.246 1.00 91.06 212 VAL A C 1
ATOM 1697 O O . VAL A 1 212 ? -10.439 8.507 7.115 1.00 91.06 212 VAL A O 1
ATOM 1700 N N . LEU A 1 213 ? -12.330 7.679 6.257 1.00 93.00 213 LEU A N 1
ATOM 1701 C CA . LEU A 1 213 ? -13.175 8.235 7.313 1.00 93.00 213 LEU A CA 1
ATOM 1702 C C . LEU A 1 213 ? -13.149 7.366 8.574 1.00 93.00 213 LEU A C 1
ATOM 1704 O O . LEU A 1 213 ? -13.095 7.889 9.685 1.00 93.00 213 LEU A O 1
ATOM 1708 N N . ILE A 1 214 ? -13.269 6.054 8.381 1.00 93.88 214 ILE A N 1
ATOM 1709 C CA . ILE A 1 214 ? -13.365 5.052 9.435 1.00 93.88 214 ILE A CA 1
ATOM 1710 C C . ILE A 1 214 ? -12.074 4.240 9.435 1.00 93.88 214 ILE A C 1
ATOM 1712 O O . ILE A 1 214 ? -11.753 3.580 8.442 1.00 93.88 214 ILE A O 1
ATOM 1716 N N . GLU A 1 215 ? -11.376 4.259 10.563 1.00 93.00 215 GLU A N 1
ATOM 1717 C CA . GLU A 1 215 ? -10.179 3.464 10.813 1.00 93.00 215 GLU A CA 1
ATOM 1718 C C . GLU A 1 215 ? -10.493 2.291 11.746 1.00 93.00 215 GLU A C 1
ATOM 1720 O O . GLU A 1 215 ? -11.357 2.378 12.621 1.00 93.00 215 GLU A O 1
ATOM 1725 N N . GLU A 1 216 ? -9.788 1.180 11.546 1.00 92.31 216 GLU A N 1
ATOM 1726 C CA . GLU A 1 216 ? -9.808 0.030 12.449 1.00 92.31 216 GLU A CA 1
ATOM 1727 C C . GLU A 1 216 ? -8.688 0.195 13.484 1.00 92.31 216 GLU A C 1
ATOM 1729 O O . GLU A 1 216 ? -7.507 0.159 13.132 1.00 92.31 216 GLU A O 1
ATOM 1734 N N . ASP A 1 217 ? -9.061 0.374 14.751 1.00 88.56 217 ASP A N 1
ATOM 1735 C CA . ASP A 1 217 ? -8.141 0.503 15.884 1.00 88.56 217 ASP A CA 1
ATOM 1736 C C . ASP A 1 217 ? -8.352 -0.667 16.854 1.00 88.56 217 ASP A C 1
ATOM 1738 O O . ASP A 1 217 ? -9.163 -0.626 17.782 1.00 88.56 217 ASP A O 1
ATOM 1742 N N . GLY A 1 218 ? -7.657 -1.776 16.591 1.00 90.44 218 GLY A N 1
ATOM 1743 C CA . GLY A 1 218 ? -7.804 -3.003 17.373 1.00 90.44 218 GLY A CA 1
ATOM 1744 C C . GLY A 1 218 ? -9.233 -3.551 17.312 1.00 90.44 218 GLY A C 1
ATOM 1745 O O . GLY A 1 218 ? -9.720 -3.906 16.243 1.00 90.44 218 GLY A O 1
ATOM 1746 N N . ASP A 1 219 ? -9.907 -3.618 18.461 1.00 91.62 219 ASP A N 1
ATOM 1747 C CA . ASP A 1 219 ? -11.261 -4.178 18.587 1.00 91.62 219 ASP A CA 1
ATOM 1748 C C . ASP A 1 219 ? -12.384 -3.146 18.352 1.00 91.62 219 ASP A C 1
ATOM 1750 O O . ASP A 1 219 ? -13.575 -3.454 18.518 1.00 91.62 219 ASP A O 1
ATOM 1754 N N . THR A 1 220 ? -12.041 -1.924 17.937 1.00 94.00 220 THR A N 1
ATOM 1755 C CA . THR A 1 220 ? -13.001 -0.859 17.629 1.00 94.00 220 THR A CA 1
ATOM 1756 C C . THR A 1 220 ? -12.781 -0.273 16.236 1.00 94.00 220 THR A C 1
ATOM 1758 O O . THR A 1 220 ? -11.717 -0.373 15.630 1.00 94.00 220 THR A O 1
ATOM 1761 N N . TYR A 1 221 ? -13.838 0.333 15.708 1.00 94.62 221 TYR A N 1
ATOM 1762 C CA . TYR A 1 221 ? -13.767 1.269 14.600 1.00 94.62 221 TYR A CA 1
ATOM 1763 C C . TYR A 1 221 ? -13.874 2.680 15.161 1.00 94.62 221 TYR A C 1
ATOM 1765 O O . TYR A 1 221 ? -14.740 2.940 16.000 1.00 94.62 221 TYR A O 1
ATOM 1773 N N . ALA A 1 222 ? -13.033 3.588 14.681 1.00 93.31 222 ALA A N 1
ATOM 1774 C CA . ALA A 1 222 ? -13.019 4.981 15.104 1.00 93.31 222 ALA A CA 1
ATOM 1775 C C . ALA A 1 222 ? -13.111 5.918 13.899 1.00 93.31 222 ALA A C 1
ATOM 1777 O O . ALA A 1 222 ? -12.571 5.639 12.829 1.00 93.31 222 ALA A O 1
ATOM 1778 N N . ILE A 1 223 ? -13.798 7.043 14.084 1.00 93.50 223 ILE A N 1
ATOM 1779 C CA . ILE A 1 223 ? -13.857 8.132 13.111 1.00 93.50 223 ILE A CA 1
ATOM 1780 C C . ILE A 1 223 ? -13.149 9.344 13.696 1.00 93.50 223 ILE A C 1
ATOM 1782 O O . ILE A 1 223 ? -13.466 9.790 14.800 1.00 93.50 223 ILE A O 1
ATOM 1786 N N . TYR A 1 224 ? -12.233 9.936 12.931 1.00 89.12 224 TYR A N 1
ATOM 1787 C CA . TYR A 1 224 ? -11.619 11.187 13.350 1.00 89.12 224 TYR A CA 1
ATOM 1788 C C . TYR A 1 224 ? -12.642 12.329 13.323 1.00 89.12 224 TYR A C 1
ATOM 1790 O O . TYR A 1 224 ? -13.246 12.630 12.292 1.00 89.12 224 TYR A O 1
ATOM 1798 N N . GLU A 1 225 ? -12.822 13.005 14.458 1.00 86.56 225 GLU A N 1
ATOM 1799 C CA . GLU A 1 225 ? -13.871 14.015 14.629 1.00 86.56 225 GLU A CA 1
ATOM 1800 C C . GLU A 1 225 ? -13.799 15.140 13.587 1.00 86.56 225 GLU A C 1
ATOM 1802 O O . GLU A 1 225 ? -14.823 15.548 13.038 1.00 86.56 225 GLU A O 1
ATOM 1807 N N . ASN A 1 226 ? -12.592 15.597 13.241 1.00 86.44 226 ASN A N 1
ATOM 1808 C CA . ASN A 1 226 ? -12.419 16.636 12.224 1.00 86.44 226 ASN A CA 1
ATOM 1809 C C . ASN A 1 226 ? -12.858 16.177 10.829 1.00 86.44 226 ASN A C 1
ATOM 1811 O O . ASN A 1 226 ? -13.274 17.012 10.026 1.00 86.44 226 ASN A O 1
ATOM 1815 N N . TYR A 1 227 ? -12.763 14.883 10.521 1.00 89.06 227 TYR A N 1
ATOM 1816 C CA . TYR A 1 227 ? -13.275 14.334 9.268 1.00 89.06 227 TYR A CA 1
ATOM 1817 C C . TYR A 1 227 ? -14.794 14.228 9.322 1.00 89.06 227 TYR A C 1
ATOM 1819 O O . TYR A 1 227 ? -15.461 14.703 8.409 1.00 89.06 227 TYR A O 1
ATOM 1827 N N . PHE A 1 228 ? -15.361 13.746 10.429 1.00 87.69 228 PHE A N 1
ATOM 1828 C CA . PHE A 1 228 ? -16.814 13.679 10.597 1.00 87.69 228 PHE A CA 1
ATOM 1829 C C . PHE A 1 228 ? -17.489 15.054 10.479 1.00 87.69 228 PHE A C 1
ATOM 1831 O O . PHE A 1 228 ? -18.489 15.205 9.778 1.00 87.69 228 PHE A O 1
ATOM 1838 N N . GLN A 1 229 ? -16.917 16.090 11.101 1.00 85.50 229 GLN A N 1
ATOM 1839 C CA . GLN A 1 229 ? -17.441 17.458 11.034 1.00 85.50 229 GLN A CA 1
ATOM 1840 C C . GLN A 1 229 ? -17.415 18.046 9.616 1.00 85.50 229 GLN A C 1
ATOM 1842 O O . GLN A 1 229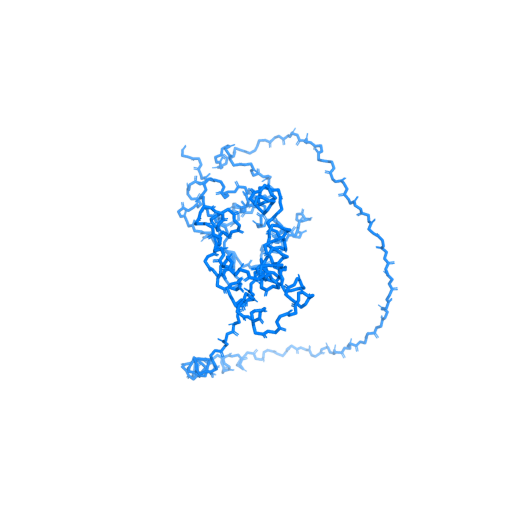 ? -18.263 18.877 9.291 1.00 85.50 229 GLN A O 1
ATOM 1847 N N . GLN A 1 230 ? -16.477 17.621 8.765 1.00 84.19 230 GLN A N 1
ATOM 1848 C CA . GLN A 1 230 ? -16.428 18.043 7.363 1.00 84.19 230 GLN A CA 1
ATOM 1849 C C . GLN A 1 230 ? -17.552 17.440 6.525 1.00 84.19 230 GLN A C 1
ATOM 1851 O O . GLN A 1 230 ? -17.899 18.023 5.506 1.00 84.19 230 GLN A O 1
ATOM 1856 N N . LEU A 1 231 ? -18.137 16.317 6.950 1.00 83.25 231 LEU A N 1
ATOM 1857 C CA . LEU A 1 231 ? -19.249 15.664 6.254 1.00 83.25 231 LEU A CA 1
ATOM 1858 C C . LEU A 1 231 ? -20.604 16.268 6.619 1.00 83.25 231 LEU A C 1
ATOM 1860 O O . LEU A 1 231 ? -21.574 16.063 5.890 1.00 83.25 231 LEU A O 1
ATOM 1864 N N . LEU A 1 232 ? -20.691 16.980 7.745 1.00 82.19 232 LEU A N 1
ATOM 1865 C CA . LEU A 1 232 ? -21.931 17.582 8.214 1.00 82.19 232 LEU A CA 1
ATOM 1866 C C . LEU A 1 232 ? -22.249 18.855 7.430 1.00 82.19 232 LEU A C 1
ATOM 1868 O O . LEU A 1 232 ? -21.400 19.717 7.191 1.00 82.19 232 LEU A O 1
ATOM 1872 N N . ARG A 1 233 ? -23.520 18.998 7.055 1.00 72.00 233 ARG A N 1
ATOM 1873 C CA . ARG A 1 233 ? -24.024 20.215 6.422 1.00 72.00 233 ARG A CA 1
ATOM 1874 C C . ARG A 1 233 ? -23.964 21.373 7.430 1.00 72.00 233 ARG A C 1
ATOM 1876 O O . ARG A 1 233 ? -24.618 21.309 8.468 1.00 72.00 233 ARG A O 1
ATOM 1883 N N . LYS A 1 234 ? -23.178 22.409 7.123 1.00 55.44 234 LYS A N 1
ATOM 1884 C CA . LYS A 1 234 ? -23.186 23.683 7.864 1.00 55.44 234 LYS A CA 1
ATOM 1885 C C . LYS A 1 234 ? -24.484 24.459 7.664 1.00 55.44 234 LYS A C 1
ATOM 1887 O O . LYS A 1 234 ? -25.040 24.405 6.541 1.00 55.44 234 LYS A O 1
#

Secondary structure (DSSP, 8-state):
-HHHHHTTT-HHHHHHHHHHHHHHHHTSSS----PPPHHHHHHH-SSHHHHHHHHHHHHHHHHH--HHHHHHHGGGGGS-PPP-----HHHHHHHHHHTHHHHHHHHHHHHS----------------------------------------SB-TTS---HHHHHHHHHHHHTTTEEEHHHHHHHHHHTT--HHHHHHHHHHHHHHHHSS-SEEEETTEEEE-HHHHHHHB--

Organism: NCBI:txid1649266